Protein AF-A0A3D5DWC6-F1 (afdb_monomer_lite)

Foldseek 3Di:
DDFPVLVVVLVVCCVVVVPNDPPDPCSVVVVVVVVVCVLLVLLVVLLVVWFDPPDDWDCDDDPVRGDDSSCLRSVLLVVLLVLLVVLLVCLVVVQVCQQCVLVVVVVVVVVVVHPCVPPVSNVDRSDDLVVSLVVSLVSLVVSLVSSLVSSLVSCQPRVCVRTPDSVSSNCSSNVVSVVSSVVSNVVSVSVSVRD

Radius of gyration: 22.36 Å; chains: 1; bounding box: 52×40×68 Å

Secondary structure (DSSP, 8-state):
---HHHHHHHHHHHHHH---SSSPHHHHHHHHHHHHHHHHHHHHHHHHHHB-TT------SSTTT---HHHHHHHHHHHHHHHHHHHHHHHHHHHHHHHHGGGHHHHHHHHTT--GGG-HHHH--SS-HHHHHHHHHHHHHHHHHHHHHHHHHHIIIIIHHHBS-HHHHHHHHHHHHHHHHHHHHHHHHHHHHT-

Structure (mmCIF, N/CA/C/O backbone):
data_AF-A0A3D5DWC6-F1
#
_entry.id   AF-A0A3D5DWC6-F1
#
loop_
_atom_site.group_PDB
_atom_site.id
_atom_site.type_symbol
_atom_site.label_atom_id
_atom_site.label_alt_id
_atom_site.label_comp_id
_atom_site.label_asym_id
_atom_site.label_entity_id
_atom_site.label_seq_id
_atom_site.pdbx_PDB_ins_code
_atom_site.Cartn_x
_atom_site.Cartn_y
_atom_site.Cartn_z
_atom_site.occupancy
_atom_site.B_iso_or_equiv
_atom_site.auth_seq_id
_atom_site.auth_comp_id
_atom_site.auth_asym_id
_atom_site.auth_atom_id
_atom_site.pdbx_PDB_model_num
ATOM 1 N N . ASN A 1 1 ? 9.296 -9.550 -16.877 1.00 46.69 1 ASN A N 1
ATOM 2 C CA . ASN A 1 1 ? 10.343 -9.979 -15.931 1.00 46.69 1 ASN A CA 1
ATOM 3 C C . ASN A 1 1 ? 9.630 -10.451 -14.685 1.00 46.69 1 ASN A C 1
ATOM 5 O O . ASN A 1 1 ? 8.963 -9.662 -14.023 1.00 46.69 1 ASN A O 1
ATOM 9 N N . ALA A 1 2 ? 9.594 -11.767 -14.511 1.00 52.25 2 ALA A N 1
ATOM 10 C CA . ALA A 1 2 ? 8.879 -12.452 -13.448 1.00 52.25 2 ALA A CA 1
ATOM 11 C C . ALA A 1 2 ? 9.922 -12.989 -12.470 1.00 52.25 2 ALA A C 1
ATOM 13 O O . ALA A 1 2 ? 10.942 -13.518 -12.899 1.00 52.25 2 ALA A O 1
ATOM 14 N N . THR A 1 3 ? 9.686 -12.850 -11.168 1.00 59.75 3 THR A N 1
ATOM 15 C CA . THR A 1 3 ? 10.560 -13.470 -10.167 1.00 59.75 3 THR A CA 1
ATOM 16 C C . THR A 1 3 ? 10.572 -14.992 -10.358 1.00 59.75 3 THR A C 1
ATOM 18 O O . THR A 1 3 ? 9.583 -15.565 -10.817 1.00 59.75 3 THR A O 1
ATOM 21 N N . ASN A 1 4 ? 11.655 -15.671 -9.966 1.00 60.69 4 ASN A N 1
ATOM 22 C CA . ASN A 1 4 ? 11.766 -17.138 -10.070 1.00 60.69 4 ASN A CA 1
ATOM 23 C C . ASN A 1 4 ? 10.578 -17.880 -9.422 1.00 60.69 4 ASN A C 1
ATOM 25 O O . ASN A 1 4 ? 10.153 -18.928 -9.902 1.00 60.69 4 ASN A O 1
ATOM 29 N N . LEU A 1 5 ? 9.995 -17.296 -8.368 1.00 62.81 5 LEU A N 1
ATOM 30 C CA . LEU A 1 5 ? 8.761 -17.777 -7.743 1.00 62.81 5 LEU A CA 1
ATOM 31 C C . LEU A 1 5 ? 7.549 -17.696 -8.677 1.00 62.81 5 LEU A C 1
ATOM 33 O O . LEU A 1 5 ? 6.786 -18.652 -8.760 1.00 62.81 5 LEU A O 1
ATOM 37 N N . TYR A 1 6 ? 7.373 -16.581 -9.390 1.00 64.62 6 TYR A N 1
ATOM 38 C CA . TYR A 1 6 ? 6.284 -16.426 -10.352 1.00 64.62 6 TYR A CA 1
ATOM 39 C C . TYR A 1 6 ? 6.458 -17.378 -11.540 1.00 64.62 6 TYR A C 1
ATOM 41 O O . TYR A 1 6 ? 5.489 -18.001 -11.951 1.00 64.62 6 TYR A O 1
ATOM 49 N N . ALA A 1 7 ? 7.683 -17.557 -12.044 1.00 66.75 7 ALA A N 1
ATOM 50 C CA . ALA A 1 7 ? 7.959 -18.487 -13.142 1.00 66.75 7 ALA A CA 1
ATOM 51 C C . ALA A 1 7 ? 7.633 -19.950 -12.777 1.00 66.75 7 ALA A C 1
ATOM 53 O O . ALA A 1 7 ? 7.063 -20.680 -13.584 1.00 66.75 7 ALA A O 1
ATOM 54 N N . GLY A 1 8 ? 7.946 -20.380 -11.548 1.00 67.81 8 GLY A N 1
ATOM 55 C CA . GLY A 1 8 ? 7.586 -21.719 -11.068 1.00 67.81 8 GLY A CA 1
ATOM 56 C C . GLY A 1 8 ? 6.074 -21.923 -10.922 1.00 67.81 8 GLY A C 1
ATOM 57 O O . GLY A 1 8 ? 5.554 -22.978 -11.284 1.00 67.81 8 GLY A O 1
ATOM 58 N N . LEU A 1 9 ? 5.367 -20.903 -10.429 1.00 69.38 9 LEU A N 1
ATOM 59 C CA . LEU A 1 9 ? 3.914 -20.934 -10.235 1.00 69.38 9 LEU A CA 1
ATOM 60 C C . LEU A 1 9 ? 3.165 -20.923 -11.578 1.00 69.38 9 LEU A C 1
ATOM 62 O O . LEU A 1 9 ? 2.231 -21.700 -11.754 1.00 69.38 9 LEU A O 1
ATOM 66 N N . ASP A 1 10 ? 3.630 -20.112 -12.532 1.00 67.81 10 ASP A N 1
ATOM 67 C CA . ASP A 1 10 ? 3.121 -20.036 -13.908 1.00 67.81 10 ASP A CA 1
ATOM 68 C C . ASP A 1 10 ? 3.317 -21.371 -14.643 1.00 67.81 10 ASP A C 1
ATOM 70 O O . ASP A 1 10 ? 2.372 -21.916 -15.199 1.00 67.81 10 ASP A O 1
ATOM 74 N N . ASN A 1 11 ? 4.501 -21.987 -14.553 1.00 71.50 11 ASN A N 1
ATOM 75 C CA . ASN A 1 11 ? 4.753 -23.295 -15.169 1.00 71.50 11 ASN A CA 1
ATOM 76 C C . ASN A 1 11 ? 3.862 -24.406 -14.594 1.00 71.50 11 ASN A C 1
ATOM 78 O O . ASN A 1 11 ? 3.354 -25.241 -15.346 1.00 71.50 11 ASN A O 1
ATOM 82 N N . TRP A 1 12 ? 3.646 -24.418 -13.275 1.00 73.69 12 TRP A N 1
ATOM 83 C CA . TRP A 1 12 ? 2.749 -25.387 -12.646 1.00 73.69 12 TRP A CA 1
ATOM 84 C C . TRP A 1 12 ? 1.291 -25.160 -13.069 1.00 73.69 12 TRP A C 1
ATOM 86 O O . TRP A 1 12 ? 0.641 -26.108 -13.510 1.00 73.69 12 TRP A O 1
ATOM 96 N N . LEU A 1 13 ? 0.797 -23.918 -13.019 1.00 67.69 13 LEU A N 1
ATOM 97 C CA . LEU A 1 13 ? -0.569 -23.574 -13.433 1.00 67.69 13 LEU A CA 1
ATOM 98 C C . LEU A 1 13 ? -0.812 -23.871 -14.912 1.00 67.69 13 LEU A C 1
ATOM 100 O O . LEU A 1 13 ? -1.811 -24.505 -15.242 1.00 67.69 13 LEU A O 1
ATOM 104 N N . ASN A 1 14 ? 0.130 -23.522 -15.786 1.00 69.88 14 ASN A N 1
ATOM 105 C CA . ASN A 1 14 ? 0.043 -23.801 -17.216 1.00 69.88 14 ASN A CA 1
ATOM 106 C C . ASN A 1 14 ? 0.031 -25.313 -17.494 1.00 69.88 14 ASN A C 1
ATOM 108 O O . ASN A 1 14 ? -0.716 -25.765 -18.362 1.00 69.88 14 ASN A O 1
ATOM 112 N N . SER A 1 15 ? 0.789 -26.106 -16.722 1.00 70.75 15 SER A N 1
ATOM 113 C CA . SER A 1 15 ? 0.761 -27.574 -16.815 1.00 70.75 15 SER A CA 1
ATOM 114 C C . SER A 1 15 ? -0.534 -28.198 -16.274 1.00 70.75 15 SER A C 1
ATOM 116 O O . SER A 1 15 ? -0.989 -29.21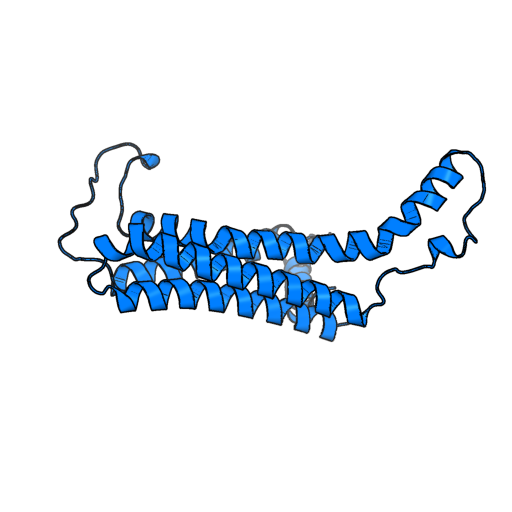0 -16.799 1.00 70.75 15 SER A O 1
ATOM 118 N N . ALA A 1 16 ? -1.162 -27.586 -15.266 1.00 76.25 16 ALA A N 1
ATOM 119 C CA . ALA A 1 16 ? -2.396 -28.082 -14.658 1.00 76.25 16 ALA A CA 1
ATOM 120 C C . ALA A 1 16 ? -3.653 -27.678 -15.452 1.00 76.25 16 ALA A C 1
ATOM 122 O O . ALA A 1 16 ? -4.580 -28.474 -15.605 1.00 76.25 16 ALA A O 1
ATOM 123 N N . LEU A 1 17 ? -3.689 -26.450 -15.974 1.00 70.44 17 LEU A N 1
ATOM 124 C CA . LEU A 1 17 ? -4.850 -25.846 -16.638 1.00 70.44 17 LEU A CA 1
ATOM 125 C C . LEU A 1 17 ? -4.788 -25.922 -18.170 1.00 70.44 17 LEU A C 1
ATOM 127 O O . LEU A 1 17 ? -5.749 -25.531 -18.829 1.00 70.44 17 LEU A O 1
ATOM 131 N N . HIS A 1 18 ? -3.688 -26.438 -18.736 1.00 69.56 18 HIS A N 1
ATOM 132 C CA . HIS A 1 18 ? -3.458 -26.551 -20.184 1.00 69.56 18 HIS A CA 1
ATOM 133 C C . HIS A 1 18 ? -3.636 -25.216 -20.934 1.00 69.56 18 HIS A C 1
ATOM 135 O O . HIS A 1 18 ? -4.064 -25.189 -22.088 1.00 69.56 18 HIS A O 1
ATOM 141 N N . PHE A 1 19 ? -3.305 -24.099 -20.280 1.00 65.31 19 PHE A N 1
ATOM 142 C CA . PHE A 1 19 ? -3.466 -22.745 -20.811 1.00 65.31 19 PHE A CA 1
ATOM 143 C C . PHE A 1 19 ? -2.089 -22.076 -20.975 1.00 65.31 19 PHE A C 1
ATOM 145 O O . PHE A 1 19 ? -1.638 -21.377 -20.083 1.00 65.31 19 PHE A O 1
ATOM 152 N N . PRO A 1 20 ? -1.372 -22.272 -22.098 1.00 63.19 20 PRO A N 1
ATOM 153 C CA . PRO A 1 20 ? 0.024 -21.835 -22.245 1.00 63.19 20 PRO A CA 1
ATOM 154 C C . PRO A 1 20 ? 0.196 -20.336 -22.568 1.00 63.19 20 PRO A C 1
ATOM 156 O O . PRO A 1 20 ? 1.267 -19.919 -23.010 1.00 63.19 20 PRO A O 1
ATOM 159 N N . HIS A 1 21 ? -0.847 -19.514 -22.414 1.00 61.53 21 HIS A N 1
ATOM 160 C CA . HIS A 1 21 ? -0.823 -18.107 -22.815 1.00 61.53 21 HIS A CA 1
ATOM 161 C C . HIS A 1 21 ? -0.643 -17.170 -21.622 1.00 61.53 21 HIS A C 1
ATOM 163 O O . HIS A 1 21 ? -1.444 -17.156 -20.694 1.00 61.53 21 HIS A O 1
ATOM 169 N N . TYR A 1 22 ? 0.380 -16.319 -21.705 1.00 55.47 22 TYR A N 1
ATOM 170 C CA . TYR A 1 22 ? 0.600 -15.230 -20.762 1.00 55.47 22 TYR A CA 1
ATOM 171 C C . TYR A 1 22 ? -0.318 -14.027 -21.063 1.00 55.47 22 TYR A C 1
ATOM 173 O O . TYR A 1 22 ? -0.416 -13.627 -22.229 1.00 55.47 22 TYR A O 1
ATOM 181 N N . PRO A 1 23 ? -0.888 -13.355 -20.043 1.00 60.81 23 PRO A N 1
ATOM 182 C CA . PRO A 1 23 ? -0.897 -13.745 -18.630 1.00 60.81 23 PRO A CA 1
ATOM 183 C C . PRO A 1 23 ? -1.942 -14.836 -18.340 1.00 60.81 23 PRO A C 1
ATOM 185 O O . PRO A 1 23 ? -3.079 -14.719 -18.796 1.00 60.81 23 PRO A O 1
ATOM 188 N N . ASP A 1 24 ? -1.580 -15.838 -17.526 1.00 69.62 24 ASP A N 1
ATOM 189 C CA . ASP A 1 24 ? -2.534 -16.837 -17.028 1.00 69.62 24 ASP A CA 1
ATOM 190 C C . ASP A 1 24 ? -3.606 -16.143 -16.157 1.00 69.62 24 ASP A C 1
ATOM 192 O O . ASP A 1 24 ? -3.278 -15.551 -15.116 1.00 69.62 24 ASP A O 1
ATOM 196 N N . PRO A 1 25 ? -4.893 -16.179 -16.553 1.00 69.25 25 PRO A N 1
ATOM 197 C CA . PRO A 1 25 ? -5.966 -15.548 -15.796 1.00 69.25 25 PRO A CA 1
ATOM 198 C C . PRO A 1 25 ? -6.123 -16.142 -14.392 1.00 69.25 25 PRO A C 1
ATOM 200 O O . PRO A 1 25 ? -6.510 -15.410 -13.478 1.00 69.25 25 PRO A O 1
ATOM 203 N N . ALA A 1 26 ? -5.806 -17.425 -14.187 1.00 74.06 26 ALA A N 1
ATOM 204 C CA . ALA A 1 26 ? -5.901 -18.064 -12.879 1.00 74.06 26 ALA A CA 1
ATOM 205 C C . ALA A 1 26 ? -4.807 -17.558 -11.930 1.00 74.06 26 ALA A C 1
ATOM 207 O O . ALA A 1 26 ? -5.125 -17.136 -10.815 1.00 74.06 26 ALA A O 1
ATOM 208 N N . ALA A 1 27 ? -3.549 -17.504 -12.379 1.00 70.44 27 ALA A N 1
ATOM 209 C CA . ALA A 1 27 ? -2.465 -16.868 -11.631 1.00 70.44 27 ALA A CA 1
ATOM 210 C C . ALA A 1 27 ? -2.787 -15.401 -11.306 1.00 70.44 27 ALA A C 1
ATOM 212 O O . ALA A 1 27 ? -2.645 -14.958 -10.164 1.00 70.44 27 ALA A O 1
ATOM 213 N N . TYR A 1 28 ? -3.267 -14.645 -12.296 1.00 72.38 28 TYR A N 1
ATOM 214 C CA . TYR A 1 28 ? -3.542 -13.220 -12.144 1.00 72.38 28 TYR A CA 1
ATOM 215 C C . TYR A 1 28 ? -4.668 -12.947 -11.137 1.00 72.38 28 TYR A C 1
ATOM 217 O O . TYR A 1 28 ? -4.483 -12.189 -10.180 1.00 72.38 28 TYR A O 1
ATOM 225 N N . LEU A 1 29 ? -5.824 -13.600 -11.301 1.00 80.12 29 LEU A N 1
ATOM 226 C CA . LEU A 1 29 ? -6.952 -13.4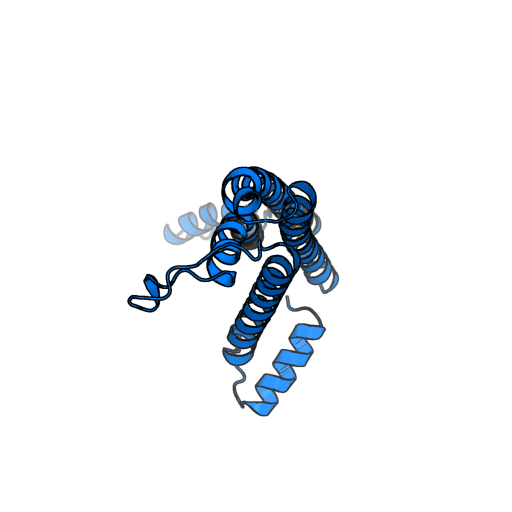71 -10.374 1.00 80.12 29 LEU A CA 1
ATOM 227 C C . LEU A 1 29 ? -6.627 -14.056 -8.998 1.00 80.12 29 LEU A C 1
ATOM 229 O O . LEU A 1 29 ? -7.034 -13.488 -7.986 1.00 80.12 29 LEU A O 1
ATOM 233 N N . GLY A 1 30 ? -5.865 -15.149 -8.949 1.00 82.12 30 GLY A N 1
ATOM 234 C CA . GLY A 1 30 ? -5.423 -15.784 -7.712 1.00 82.12 30 GLY A CA 1
ATOM 235 C C . GLY A 1 30 ? -4.552 -14.859 -6.866 1.00 82.12 30 GLY A C 1
ATOM 236 O O . GLY A 1 30 ? -4.811 -14.698 -5.674 1.00 82.12 30 GLY A O 1
ATOM 237 N N . VAL A 1 31 ? -3.576 -14.179 -7.476 1.00 79.44 31 VAL A N 1
ATOM 238 C CA . VAL A 1 31 ? -2.724 -13.205 -6.776 1.00 79.44 31 VAL A CA 1
ATOM 239 C C . VAL A 1 31 ? -3.541 -12.010 -6.279 1.00 79.44 31 VAL A C 1
ATOM 241 O O . VAL A 1 31 ? -3.365 -11.589 -5.135 1.00 79.44 31 VAL A O 1
ATOM 244 N N . ILE A 1 32 ? -4.471 -11.487 -7.086 1.00 81.81 32 ILE A N 1
ATOM 245 C CA . ILE A 1 32 ? -5.362 -10.394 -6.661 1.00 81.81 32 ILE A CA 1
ATOM 246 C C . ILE A 1 32 ? -6.234 -10.835 -5.483 1.00 81.81 32 ILE A C 1
ATOM 248 O O . ILE A 1 32 ? -6.331 -10.118 -4.486 1.00 81.81 32 ILE A O 1
ATOM 252 N N . GLY A 1 33 ? -6.838 -12.021 -5.574 1.00 85.38 33 GLY A N 1
ATOM 253 C CA . GLY A 1 33 ? -7.661 -12.596 -4.515 1.00 85.38 33 GLY A CA 1
ATOM 254 C C . GLY A 1 33 ? -6.871 -12.800 -3.225 1.00 85.38 33 GLY A C 1
ATOM 255 O O . GLY A 1 33 ? -7.337 -12.418 -2.153 1.00 85.38 33 GLY A O 1
ATOM 256 N N . LEU A 1 34 ? -5.647 -13.322 -3.320 1.00 87.00 34 LEU A N 1
ATOM 257 C CA . LEU A 1 34 ? -4.763 -13.519 -2.174 1.00 87.00 34 LEU A CA 1
ATOM 258 C C . LEU A 1 34 ? -4.402 -12.190 -1.502 1.00 87.00 34 LEU A C 1
ATOM 260 O O . LEU A 1 34 ? -4.522 -12.069 -0.284 1.00 87.00 34 LEU A O 1
ATOM 264 N N . LEU A 1 35 ? -4.008 -11.177 -2.278 1.00 85.88 35 LEU A N 1
ATOM 265 C CA . LEU A 1 35 ? -3.705 -9.848 -1.745 1.00 85.88 35 LEU A CA 1
ATOM 266 C C . LEU A 1 35 ? -4.933 -9.225 -1.075 1.00 85.88 35 LEU A C 1
ATOM 268 O O . LEU A 1 35 ? -4.829 -8.716 0.040 1.00 85.88 35 LEU A O 1
ATOM 272 N N . ALA A 1 36 ? -6.106 -9.336 -1.703 1.00 87.12 36 ALA A N 1
ATOM 273 C CA . ALA A 1 36 ? -7.359 -8.861 -1.130 1.00 87.12 36 ALA A CA 1
ATOM 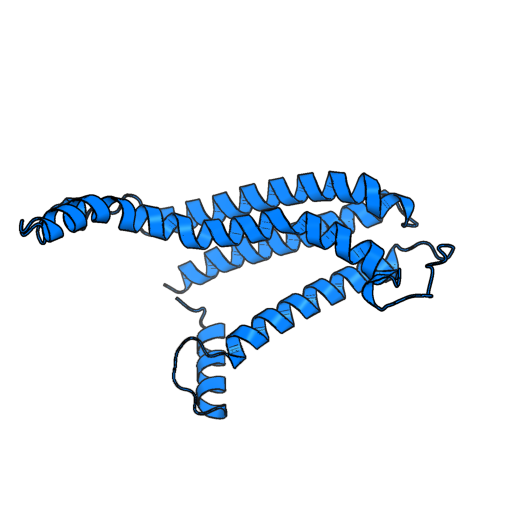274 C C . ALA A 1 36 ? -7.687 -9.566 0.196 1.00 87.12 36 ALA A C 1
ATOM 276 O O . ALA A 1 36 ? -8.074 -8.901 1.158 1.00 87.12 36 ALA A O 1
ATOM 277 N N . LEU A 1 37 ? -7.486 -10.886 0.281 1.00 90.62 37 LEU A N 1
ATOM 278 C CA . LEU A 1 37 ? -7.682 -11.663 1.507 1.00 90.62 37 LEU A CA 1
ATOM 279 C C . LEU A 1 37 ? -6.697 -11.267 2.607 1.00 90.62 37 LEU A C 1
ATOM 281 O O . LEU A 1 37 ? -7.110 -11.114 3.755 1.00 90.62 37 LEU A O 1
ATOM 285 N N . ILE A 1 38 ? -5.422 -11.049 2.276 1.00 90.12 38 ILE A N 1
ATOM 286 C CA . ILE A 1 38 ? -4.406 -10.598 3.237 1.00 90.12 38 ILE A CA 1
ATOM 287 C C . ILE A 1 38 ? -4.781 -9.219 3.789 1.00 90.12 38 ILE A C 1
ATOM 289 O O . ILE A 1 38 ? -4.799 -9.026 5.007 1.00 90.12 38 ILE A O 1
ATOM 293 N N . THR A 1 39 ? -5.134 -8.265 2.923 1.00 87.88 39 THR A N 1
ATOM 294 C CA . THR A 1 39 ? -5.533 -6.920 3.357 1.00 87.88 39 THR A CA 1
ATOM 295 C C . THR A 1 39 ? -6.821 -6.958 4.178 1.00 87.88 39 THR A C 1
ATOM 297 O O . THR A 1 39 ? -6.886 -6.348 5.247 1.00 87.88 39 THR A O 1
ATOM 300 N N . ALA A 1 40 ? -7.836 -7.707 3.736 1.00 89.19 40 ALA A N 1
ATOM 301 C CA . ALA A 1 40 ? -9.080 -7.875 4.481 1.00 89.19 40 ALA A CA 1
ATOM 302 C C . ALA A 1 40 ? -8.840 -8.548 5.842 1.00 89.19 40 ALA A C 1
ATOM 304 O O . ALA A 1 40 ? -9.380 -8.096 6.850 1.00 89.19 40 ALA A O 1
ATOM 305 N N . GLY A 1 41 ? -7.988 -9.571 5.901 1.00 90.62 41 GLY A N 1
ATOM 306 C CA . GLY A 1 41 ? -7.598 -10.247 7.137 1.00 90.62 41 GLY A CA 1
ATOM 307 C C . GLY A 1 41 ? -6.880 -9.315 8.114 1.00 90.62 41 GLY A C 1
ATOM 308 O O . GLY A 1 41 ? -7.229 -9.277 9.295 1.00 90.62 41 GLY A O 1
ATOM 309 N N . ALA A 1 42 ? -5.945 -8.496 7.625 1.00 91.25 42 ALA A N 1
ATOM 310 C CA . ALA A 1 42 ? -5.250 -7.499 8.437 1.00 91.25 42 ALA A CA 1
ATOM 311 C C . ALA A 1 42 ? -6.223 -6.454 9.006 1.00 91.25 42 ALA A C 1
ATOM 313 O O . ALA A 1 42 ? -6.224 -6.187 10.208 1.00 91.25 42 ALA A O 1
ATOM 314 N N . VAL A 1 43 ? -7.113 -5.911 8.170 1.00 90.75 43 VAL A N 1
ATOM 315 C CA . VAL A 1 43 ? -8.162 -4.976 8.606 1.00 90.75 43 VAL A CA 1
ATOM 316 C C . VAL A 1 43 ? -9.086 -5.623 9.635 1.00 90.75 43 VAL A C 1
ATOM 318 O O . VAL A 1 43 ? -9.417 -5.004 10.648 1.00 90.75 43 VAL A O 1
ATOM 321 N N . TRP A 1 44 ? -9.501 -6.869 9.402 1.00 91.31 44 TRP A N 1
ATOM 322 C CA . TRP A 1 44 ? -10.339 -7.613 10.334 1.00 91.31 44 TRP A CA 1
AT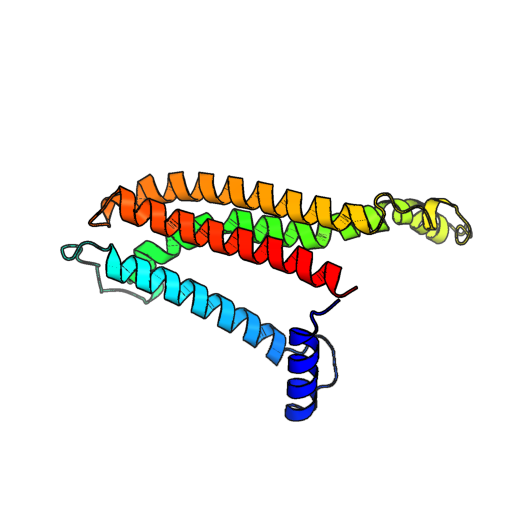OM 323 C C . TRP A 1 44 ? -9.648 -7.767 11.691 1.00 91.31 44 TRP A C 1
ATOM 325 O O . TRP A 1 44 ? -10.264 -7.462 12.714 1.00 91.31 44 TRP A O 1
ATOM 335 N N . MET A 1 45 ? -8.363 -8.126 11.707 1.00 91.12 45 MET A N 1
ATOM 336 C CA . MET A 1 45 ? -7.564 -8.235 12.927 1.00 91.12 45 MET A CA 1
ATOM 337 C C . MET A 1 45 ? -7.464 -6.891 13.664 1.00 91.12 45 MET A C 1
ATOM 339 O O . MET A 1 45 ? -7.754 -6.831 14.859 1.00 91.12 45 MET A O 1
ATOM 343 N N . ILE A 1 46 ? -7.162 -5.794 12.959 1.00 88.94 46 ILE A N 1
ATOM 344 C CA . ILE A 1 46 ? -7.132 -4.438 13.538 1.00 88.94 46 ILE A CA 1
ATOM 345 C C . ILE A 1 46 ? -8.495 -4.091 14.150 1.00 88.94 46 ILE A C 1
ATOM 347 O O . ILE A 1 46 ? -8.573 -3.639 15.294 1.00 88.94 46 ILE A O 1
ATOM 351 N N . SER A 1 47 ? -9.584 -4.362 13.427 1.00 87.38 47 SER A N 1
ATOM 352 C CA . SER A 1 47 ? -10.941 -4.113 13.918 1.00 87.38 47 SER A CA 1
ATOM 353 C C . SER A 1 47 ? -11.270 -4.963 15.151 1.00 87.38 47 SER A C 1
ATOM 355 O O . SER A 1 47 ? -11.935 -4.495 16.072 1.00 87.38 47 SER A O 1
ATOM 357 N N . ARG A 1 48 ? -10.781 -6.206 15.221 1.00 88.12 48 ARG A N 1
ATOM 358 C CA . ARG A 1 48 ? -11.029 -7.117 16.343 1.00 88.12 48 ARG A CA 1
ATOM 359 C C . ARG A 1 48 ? -10.290 -6.684 17.606 1.00 88.12 48 ARG A C 1
ATOM 361 O O . ARG A 1 48 ? -10.858 -6.826 18.690 1.00 88.12 48 ARG A O 1
ATOM 368 N N . LEU A 1 49 ? -9.067 -6.178 17.450 1.00 88.75 49 LEU A N 1
ATOM 369 C CA . LEU A 1 49 ? -8.189 -5.751 18.541 1.00 88.75 49 LEU A CA 1
ATOM 370 C C . LEU A 1 49 ? -8.572 -4.374 19.096 1.00 88.75 49 LEU A C 1
ATOM 372 O O . LEU A 1 49 ? -8.578 -4.185 20.311 1.00 88.75 49 LEU A O 1
ATOM 376 N N . PHE A 1 50 ? -8.919 -3.419 18.227 1.00 88.88 50 PHE A N 1
ATOM 377 C CA . PHE A 1 50 ? -9.075 -2.020 18.633 1.00 88.88 50 PHE A CA 1
ATOM 378 C C . PHE A 1 50 ? -10.520 -1.525 18.717 1.00 88.88 50 PHE A C 1
ATOM 380 O O . PHE A 1 50 ? -10.736 -0.488 19.344 1.00 88.88 50 PHE A O 1
ATOM 387 N N . ALA A 1 51 ? -11.518 -2.223 18.165 1.00 86.00 51 ALA A N 1
ATOM 388 C CA . ALA A 1 51 ? -12.896 -1.724 18.185 1.00 86.00 51 ALA A CA 1
ATOM 389 C C . ALA A 1 51 ? -13.499 -1.647 19.590 1.00 86.00 51 ALA A C 1
ATOM 391 O O . ALA A 1 51 ? -13.383 -2.566 20.412 1.00 86.00 51 ALA A O 1
ATOM 392 N N . ARG A 1 52 ? -14.228 -0.557 19.850 1.00 84.06 52 ARG A N 1
ATOM 393 C CA . ARG A 1 52 ? -15.022 -0.412 21.077 1.00 84.06 52 ARG A CA 1
ATOM 394 C C . ARG A 1 52 ? -16.114 -1.491 21.154 1.00 84.06 52 ARG A C 1
ATOM 396 O O . ARG A 1 52 ? -16.721 -1.818 20.129 1.00 84.06 52 ARG A O 1
ATOM 403 N N . PRO A 1 53 ? -16.353 -2.079 22.344 1.00 75.56 53 PRO A N 1
ATOM 404 C CA . PRO A 1 53 ? -17.411 -3.071 22.523 1.00 75.56 53 PRO A CA 1
ATOM 405 C C . PRO A 1 53 ? -18.800 -2.432 22.432 1.00 75.56 53 PRO A C 1
ATOM 407 O O . PRO A 1 53 ? -19.723 -3.075 21.949 1.00 75.56 53 PRO A O 1
ATOM 410 N N . ASP A 1 54 ? -18.907 -1.164 22.827 1.00 76.81 54 ASP A N 1
ATOM 411 C CA . ASP A 1 54 ? -20.175 -0.465 23.061 1.00 76.81 54 ASP A CA 1
ATOM 412 C C . ASP A 1 54 ? -20.806 0.100 21.780 1.00 76.81 54 ASP A C 1
ATOM 414 O O . ASP A 1 54 ? -21.913 0.637 21.799 1.00 76.81 54 ASP A O 1
ATOM 418 N N . LEU A 1 55 ? -20.113 -0.020 20.643 1.00 74.81 55 LEU A N 1
ATOM 419 C CA . LEU A 1 55 ? -20.619 0.436 19.353 1.00 74.81 55 LEU A CA 1
ATOM 420 C C . LEU A 1 55 ? -21.710 -0.505 18.851 1.00 74.81 55 LEU A C 1
ATOM 422 O O . LEU A 1 55 ? -21.444 -1.634 18.429 1.00 74.81 55 LEU A O 1
ATOM 426 N N . LYS A 1 56 ? -22.943 0.000 18.846 1.00 73.44 56 LYS A N 1
ATOM 427 C CA . LYS A 1 56 ? -24.075 -0.636 18.179 1.00 73.44 56 LYS A CA 1
ATOM 428 C C . LYS A 1 56 ? -24.065 -0.229 16.710 1.00 73.44 56 LYS A C 1
ATOM 430 O O . LYS A 1 56 ? -24.260 0.935 16.380 1.00 73.44 56 LYS A O 1
ATOM 435 N N . PHE A 1 57 ? -23.828 -1.193 15.828 1.00 73.88 57 PHE A N 1
ATOM 436 C CA . PHE A 1 57 ? -23.951 -0.987 14.390 1.00 73.88 57 PHE A CA 1
ATOM 437 C C . PHE A 1 57 ? -25.384 -1.310 13.959 1.00 73.88 57 PHE A C 1
ATOM 439 O O . PHE A 1 57 ? -25.912 -2.364 14.315 1.00 73.88 57 PHE A O 1
ATOM 446 N N . ALA A 1 58 ? -26.022 -0.407 13.213 1.00 67.56 58 ALA A N 1
ATOM 447 C CA . ALA A 1 58 ? -27.366 -0.632 12.693 1.00 67.56 58 ALA A CA 1
ATOM 448 C C . ALA A 1 58 ? -27.352 -1.798 11.685 1.00 67.56 58 ALA A C 1
ATOM 450 O O . ALA A 1 58 ? -26.685 -1.739 10.652 1.00 67.56 58 ALA A O 1
ATOM 451 N N . GLY A 1 59 ? -28.063 -2.881 12.014 1.00 60.47 59 GLY A N 1
ATOM 452 C CA . GLY A 1 59 ? -28.072 -4.125 11.233 1.00 60.47 59 GLY A CA 1
ATOM 453 C C . GLY A 1 59 ? -29.149 -4.218 10.143 1.00 60.47 59 GLY A C 1
ATOM 454 O O . GLY A 1 59 ? -29.154 -5.200 9.396 1.00 60.47 59 GLY A O 1
ATOM 455 N N . GLY A 1 60 ? -30.058 -3.241 10.053 1.00 59.31 60 GLY A N 1
ATOM 456 C CA . GLY A 1 60 ? -31.220 -3.269 9.155 1.00 59.31 60 GLY A CA 1
ATOM 457 C C . GLY A 1 60 ? -30.994 -2.511 7.842 1.00 59.31 60 GLY A C 1
ATOM 458 O O . GLY A 1 60 ? -30.537 -1.375 7.873 1.00 59.31 60 GLY A O 1
ATOM 459 N N . GLY A 1 61 ? -31.324 -3.138 6.705 1.00 66.38 61 GLY A N 1
ATOM 460 C CA . GLY A 1 61 ? -31.225 -2.553 5.358 1.00 66.38 61 GLY A CA 1
ATOM 461 C C . GLY A 1 61 ? -30.686 -3.525 4.298 1.00 66.38 61 GLY A C 1
ATOM 462 O O . GLY A 1 61 ? -30.440 -4.701 4.587 1.00 66.38 61 GLY A O 1
ATOM 463 N N . ARG A 1 62 ? -30.486 -3.038 3.060 1.00 63.69 62 ARG A N 1
ATOM 464 C CA . ARG A 1 62 ? -29.766 -3.779 2.002 1.00 63.69 62 ARG A CA 1
ATOM 465 C C . ARG A 1 62 ? -28.314 -4.018 2.446 1.00 63.69 62 ARG A C 1
ATOM 467 O O . ARG A 1 62 ? -27.800 -3.314 3.311 1.00 63.69 62 ARG A O 1
ATOM 474 N N . PHE A 1 63 ? -27.610 -4.987 1.849 1.00 61.34 63 PHE A N 1
ATOM 475 C CA . PHE A 1 63 ? -26.204 -5.287 2.197 1.00 61.34 63 PHE A CA 1
ATOM 476 C C . PHE A 1 63 ? -25.294 -4.040 2.152 1.00 61.34 63 PHE A C 1
ATOM 478 O O . PHE A 1 63 ? -24.394 -3.895 2.976 1.00 61.34 63 PHE A O 1
ATOM 485 N N . LEU A 1 64 ? -25.592 -3.104 1.243 1.00 60.47 64 LEU A N 1
ATOM 486 C CA . LEU A 1 64 ? -24.921 -1.808 1.093 1.00 60.47 64 LEU A CA 1
ATOM 487 C C . LEU A 1 64 ? -25.178 -0.813 2.235 1.00 60.47 64 LEU A C 1
ATOM 489 O O . LEU A 1 64 ? -24.351 0.073 2.433 1.00 60.47 64 LEU A O 1
ATOM 493 N N . ASP A 1 65 ? -26.244 -0.973 3.015 1.00 59.91 65 ASP A N 1
ATOM 494 C CA . ASP A 1 65 ? -26.598 -0.083 4.134 1.00 59.91 65 ASP A CA 1
ATOM 495 C C . ASP A 1 65 ? -26.191 -0.673 5.485 1.00 59.91 65 ASP A C 1
ATOM 497 O O . ASP A 1 65 ? -26.137 0.023 6.498 1.00 59.91 65 ASP A O 1
ATOM 501 N N . ARG A 1 66 ? -25.850 -1.968 5.506 1.00 66.56 66 ARG A N 1
ATOM 502 C CA . ARG A 1 66 ? -25.440 -2.658 6.724 1.00 66.56 66 ARG A CA 1
ATOM 503 C C . ARG A 1 66 ? -24.115 -2.072 7.219 1.00 66.56 66 ARG A C 1
ATOM 505 O O . ARG A 1 66 ? -23.045 -2.285 6.632 1.00 66.56 66 ARG A O 1
ATOM 512 N N . ALA A 1 67 ? -24.193 -1.327 8.316 1.00 71.69 67 ALA A N 1
ATOM 513 C CA . ALA A 1 67 ? -23.028 -0.884 9.057 1.00 71.69 67 ALA A CA 1
ATOM 514 C C . ALA A 1 67 ? -22.446 -2.103 9.784 1.00 71.69 67 ALA A C 1
ATOM 516 O O . ALA A 1 67 ? -23.158 -2.849 10.454 1.00 71.69 67 ALA A O 1
ATOM 517 N N . SER A 1 68 ? -21.148 -2.345 9.632 1.00 80.62 68 SER A N 1
ATOM 518 C CA . SER A 1 68 ? -20.461 -3.431 10.327 1.00 80.62 68 SER A CA 1
ATOM 519 C C . SER A 1 68 ? -19.144 -2.933 10.892 1.00 80.62 68 SER A C 1
ATOM 521 O O . SER A 1 68 ? -18.524 -2.016 10.348 1.00 80.62 68 SER A O 1
ATOM 523 N N . ARG A 1 69 ? -18.692 -3.576 11.973 1.00 82.56 69 ARG A N 1
ATOM 524 C CA . ARG A 1 69 ? -17.390 -3.287 12.583 1.00 82.56 69 ARG A CA 1
ATOM 525 C C . ARG A 1 69 ? -16.264 -3.389 11.560 1.00 82.56 69 ARG A C 1
ATOM 527 O O . ARG A 1 69 ? -15.412 -2.517 11.512 1.00 82.56 69 ARG A O 1
ATOM 534 N N . PHE A 1 70 ? -16.290 -4.417 10.715 1.00 85.88 70 PHE A N 1
ATOM 535 C CA . PHE A 1 70 ? -15.303 -4.578 9.654 1.00 85.88 70 PHE A CA 1
ATOM 536 C C . PHE A 1 70 ? -15.331 -3.398 8.677 1.00 85.88 70 PHE A C 1
ATOM 538 O O . PHE A 1 70 ? -14.298 -2.789 8.428 1.00 85.88 70 PHE A O 1
ATOM 545 N N . ARG A 1 71 ? -16.514 -3.019 8.181 1.00 85.81 71 ARG A N 1
ATOM 546 C CA . ARG A 1 71 ? -16.666 -1.940 7.196 1.00 85.81 71 ARG A CA 1
ATOM 547 C C . ARG A 1 71 ? -16.215 -0.580 7.731 1.00 85.81 71 ARG A C 1
ATOM 549 O O . ARG A 1 71 ? -15.589 0.173 6.991 1.00 85.81 71 ARG A O 1
ATOM 556 N N . ALA A 1 72 ? -16.479 -0.303 9.008 1.00 87.12 72 ALA A N 1
ATOM 557 C CA . ALA A 1 72 ? -16.045 0.924 9.677 1.00 87.12 72 ALA A CA 1
ATOM 558 C C . ALA A 1 72 ? -14.514 1.073 9.724 1.00 87.12 72 ALA A C 1
ATOM 560 O O . ALA A 1 72 ? -14.015 2.191 9.722 1.00 87.12 72 ALA A O 1
ATOM 561 N N . TYR A 1 73 ? -13.768 -0.037 9.730 1.00 88.31 73 TYR A N 1
ATOM 562 C CA . TYR A 1 73 ? -12.302 -0.027 9.668 1.00 88.31 73 TYR A CA 1
ATOM 563 C C . TYR A 1 73 ? -11.776 -0.165 8.237 1.00 88.31 73 TYR A C 1
ATOM 565 O O . TYR A 1 73 ? -10.790 0.472 7.876 1.00 88.31 73 TYR A O 1
ATOM 573 N N . PHE A 1 74 ? -12.445 -0.968 7.411 1.00 89.00 74 PHE A N 1
ATOM 574 C CA . PHE A 1 74 ? -12.043 -1.252 6.039 1.00 89.00 74 PHE A CA 1
ATOM 575 C C . PHE A 1 74 ? -12.068 -0.012 5.159 1.00 89.00 74 PHE A C 1
ATOM 577 O O . PHE A 1 74 ? -11.085 0.255 4.479 1.00 89.00 74 PHE A O 1
ATOM 584 N N . ILE A 1 75 ? -13.158 0.761 5.193 1.00 89.38 75 ILE A N 1
ATOM 585 C CA . ILE A 1 75 ? -13.308 1.930 4.322 1.00 89.38 75 ILE A CA 1
ATOM 586 C C . ILE A 1 75 ? -12.186 2.956 4.577 1.00 89.38 75 ILE A C 1
ATOM 588 O O . ILE A 1 75 ? -11.470 3.281 3.628 1.00 89.38 75 ILE A O 1
ATOM 592 N N . PRO A 1 76 ? -11.945 3.421 5.821 1.00 89.38 76 PRO A N 1
ATOM 593 C CA . PRO A 1 76 ? -10.873 4.378 6.091 1.00 89.38 76 PRO A CA 1
ATOM 594 C C . PRO A 1 76 ? -9.477 3.857 5.720 1.00 89.38 76 PRO A C 1
ATOM 596 O O . PRO A 1 76 ? -8.676 4.600 5.153 1.00 89.38 76 PRO A O 1
ATOM 599 N N . ILE A 1 77 ? -9.181 2.582 6.004 1.00 89.62 77 ILE A N 1
ATOM 600 C CA . ILE A 1 77 ? -7.878 1.975 5.683 1.00 89.62 77 ILE A CA 1
ATOM 601 C C . ILE A 1 77 ? -7.692 1.847 4.165 1.00 89.62 77 ILE A C 1
ATOM 603 O O . ILE A 1 77 ? -6.621 2.166 3.654 1.00 89.62 77 ILE A O 1
ATOM 607 N N . ALA A 1 78 ? -8.732 1.444 3.432 1.00 89.75 78 ALA A N 1
ATOM 608 C CA . ALA A 1 78 ? -8.695 1.353 1.977 1.00 89.75 78 ALA A CA 1
ATOM 609 C C . ALA A 1 78 ? -8.427 2.722 1.334 1.00 89.75 78 ALA A C 1
ATOM 611 O O . ALA A 1 78 ? -7.560 2.825 0.469 1.00 89.75 78 ALA A O 1
ATOM 612 N N . TYR A 1 79 ? -9.092 3.786 1.805 1.00 89.06 79 TYR A N 1
ATOM 613 C CA . TYR A 1 79 ? -8.815 5.152 1.345 1.00 89.06 79 TYR A CA 1
ATOM 614 C C . TYR A 1 79 ? -7.378 5.595 1.647 1.00 89.06 79 TYR A C 1
ATOM 616 O O . TYR A 1 79 ? -6.753 6.246 0.812 1.00 89.06 79 TYR A O 1
ATOM 624 N N . GLY A 1 80 ? -6.834 5.208 2.803 1.00 88.12 80 GLY A N 1
ATOM 625 C CA . GLY A 1 80 ? -5.441 5.477 3.168 1.00 88.12 80 GLY A CA 1
ATOM 626 C C . GLY A 1 80 ? -4.407 4.786 2.268 1.00 88.12 80 GLY A C 1
ATOM 627 O O . GLY A 1 80 ? -3.310 5.309 2.085 1.00 88.12 80 GLY A O 1
ATOM 628 N N . LEU A 1 81 ? -4.757 3.647 1.661 1.00 88.75 81 LEU A N 1
ATOM 629 C CA . LEU A 1 81 ? -3.883 2.888 0.756 1.00 88.75 81 LEU A CA 1
ATOM 630 C C . LEU A 1 81 ? -3.884 3.403 -0.691 1.00 88.75 81 LEU A C 1
ATOM 632 O O . LEU A 1 81 ? -2.962 3.073 -1.440 1.00 88.75 81 LEU A O 1
ATOM 636 N N . ILE A 1 82 ? -4.864 4.223 -1.091 1.00 89.81 82 ILE A N 1
ATOM 637 C CA . ILE A 1 82 ? -4.992 4.728 -2.472 1.00 89.81 82 ILE A CA 1
ATOM 638 C C . ILE A 1 82 ? -3.688 5.347 -2.999 1.00 89.81 82 ILE A C 1
ATOM 640 O O . ILE A 1 82 ? -3.304 5.005 -4.119 1.00 89.81 82 ILE A O 1
ATOM 644 N N . PRO A 1 83 ? -2.957 6.197 -2.246 1.00 90.12 83 PRO A N 1
ATOM 645 C CA . PRO A 1 83 ? -1.722 6.779 -2.762 1.00 90.12 83 PRO A CA 1
ATOM 646 C C . PRO A 1 83 ? -0.618 5.744 -3.023 1.00 90.12 83 PRO A C 1
ATOM 648 O O . PRO A 1 83 ? 0.128 5.911 -3.985 1.00 90.12 83 PRO A O 1
ATOM 651 N N . VAL A 1 84 ? -0.535 4.656 -2.239 1.00 88.50 84 VAL A N 1
ATOM 652 C CA . VAL A 1 84 ? 0.426 3.561 -2.492 1.00 88.50 84 VAL A CA 1
ATOM 653 C C . VAL A 1 84 ? 0.072 2.837 -3.784 1.00 88.50 84 VAL A C 1
ATOM 655 O O . VAL A 1 84 ? 0.938 2.624 -4.624 1.00 88.50 84 VAL A O 1
ATOM 658 N N . VAL A 1 85 ? -1.207 2.497 -3.968 1.00 87.62 85 VAL A N 1
ATOM 659 C CA . VAL A 1 85 ? -1.682 1.796 -5.171 1.00 87.62 85 VAL A CA 1
ATOM 660 C C . VAL A 1 85 ? -1.501 2.665 -6.418 1.00 87.62 85 VAL A C 1
ATOM 662 O O . VAL A 1 85 ? -1.040 2.186 -7.452 1.00 87.62 85 VAL A O 1
ATOM 665 N N . GLY A 1 86 ? -1.806 3.961 -6.321 1.00 86.06 86 GLY A N 1
ATOM 666 C CA . GLY A 1 86 ? -1.566 4.915 -7.402 1.00 86.06 86 GLY A CA 1
ATOM 667 C C . GLY A 1 86 ? -0.080 5.040 -7.739 1.00 86.06 86 GLY A C 1
ATOM 668 O O . GLY A 1 86 ? 0.291 5.002 -8.911 1.00 86.06 86 GLY A O 1
ATOM 669 N N . ALA A 1 87 ? 0.785 5.130 -6.727 1.00 87.62 87 ALA A N 1
ATOM 670 C CA . ALA A 1 87 ? 2.228 5.162 -6.928 1.00 87.62 87 ALA A CA 1
ATOM 671 C C . ALA A 1 87 ? 2.769 3.862 -7.537 1.00 87.62 87 ALA A C 1
ATOM 673 O O . ALA A 1 87 ? 3.650 3.937 -8.386 1.00 87.62 87 ALA A O 1
ATOM 674 N N . ASP A 1 88 ? 2.218 2.697 -7.183 1.00 85.88 88 ASP A N 1
ATOM 675 C CA . ASP A 1 88 ? 2.552 1.424 -7.832 1.00 85.88 88 ASP A CA 1
ATOM 676 C C . ASP A 1 88 ? 2.223 1.450 -9.323 1.00 85.88 88 ASP A C 1
ATOM 678 O O . ASP A 1 88 ? 3.056 1.098 -10.157 1.00 85.88 88 ASP A O 1
ATOM 682 N N . TYR A 1 89 ? 1.048 1.966 -9.686 1.00 84.31 89 TYR A N 1
ATOM 683 C CA . TYR A 1 89 ? 0.697 2.147 -11.089 1.00 84.31 89 TYR A CA 1
ATOM 684 C C . TYR A 1 89 ? 1.681 3.082 -11.811 1.00 84.31 89 TYR A C 1
ATOM 686 O O . TYR A 1 89 ? 2.188 2.740 -12.884 1.00 84.31 89 TYR A O 1
ATOM 694 N N . PHE A 1 90 ? 2.012 4.233 -11.216 1.00 81.56 90 PHE A N 1
ATOM 695 C CA . PHE A 1 90 ? 2.983 5.162 -11.798 1.00 81.56 90 PHE A CA 1
ATOM 696 C C . PHE A 1 90 ? 4.380 4.547 -11.911 1.00 81.56 90 PHE A C 1
ATOM 698 O O . PHE A 1 90 ? 4.989 4.641 -12.973 1.00 81.56 90 PHE A O 1
ATOM 705 N N . ALA A 1 91 ? 4.874 3.852 -10.889 1.00 81.94 91 ALA A N 1
ATOM 706 C CA . ALA A 1 91 ? 6.173 3.186 -10.922 1.00 81.94 91 ALA A CA 1
ATOM 707 C C . ALA A 1 91 ? 6.272 2.164 -12.074 1.00 81.94 91 ALA A C 1
ATOM 709 O O . ALA A 1 91 ? 7.326 2.019 -12.693 1.00 81.94 91 ALA A O 1
ATOM 710 N N . ARG A 1 92 ? 5.175 1.509 -12.466 1.00 77.81 92 ARG A N 1
ATOM 711 C CA . ARG A 1 92 ? 5.180 0.597 -13.627 1.00 77.81 92 ARG A CA 1
ATOM 712 C C . ARG A 1 92 ? 5.195 1.310 -14.976 1.00 77.81 92 ARG A C 1
ATOM 714 O O . ARG A 1 92 ? 5.804 0.803 -15.920 1.00 77.81 92 ARG A O 1
ATOM 721 N N . GLN A 1 93 ? 4.500 2.439 -15.099 1.00 79.62 93 GLN A N 1
ATOM 722 C CA . GLN A 1 93 ? 4.284 3.101 -16.394 1.00 79.62 93 GLN A CA 1
ATOM 723 C C . GLN A 1 93 ? 5.340 4.160 -16.719 1.00 79.62 93 GLN A C 1
ATOM 725 O O . GLN A 1 93 ? 5.739 4.325 -17.871 1.00 79.62 93 GLN A O 1
ATOM 730 N N . LEU A 1 94 ? 5.818 4.871 -15.704 1.00 73.25 94 LEU A N 1
ATOM 731 C CA . LEU A 1 94 ? 6.666 6.048 -15.856 1.00 73.25 94 LEU A CA 1
ATOM 732 C C . LEU A 1 94 ? 8.060 5.708 -16.439 1.00 73.25 94 LEU A C 1
ATOM 734 O O . LEU A 1 94 ? 8.529 6.428 -17.322 1.00 73.25 94 LEU A O 1
ATOM 738 N N . PRO A 1 95 ? 8.689 4.564 -16.107 1.00 70.00 95 PRO A N 1
ATOM 739 C CA . PRO A 1 95 ? 9.900 4.126 -16.800 1.00 70.00 95 PRO A CA 1
ATOM 740 C C . PRO A 1 95 ? 9.685 3.766 -18.267 1.00 70.00 95 PRO A C 1
ATOM 742 O O . PRO A 1 95 ? 10.520 4.096 -19.108 1.00 70.00 95 PRO A O 1
ATOM 745 N N . LYS A 1 96 ? 8.551 3.133 -18.600 1.00 68.12 96 LYS A N 1
ATOM 746 C CA . LYS A 1 96 ? 8.211 2.813 -19.993 1.00 68.12 96 LYS A CA 1
ATOM 747 C C . LYS A 1 96 ? 8.056 4.092 -20.801 1.00 68.12 96 LYS A C 1
ATOM 749 O O . LYS A 1 96 ? 8.579 4.168 -21.910 1.00 68.12 96 LYS A O 1
ATOM 754 N N . PHE A 1 97 ? 7.419 5.106 -20.215 1.00 70.88 97 PHE A N 1
ATOM 755 C CA . PHE A 1 97 ? 7.347 6.437 -20.801 1.00 70.88 97 PHE A CA 1
ATOM 756 C C . PHE A 1 97 ? 8.749 6.996 -21.071 1.00 70.88 97 PHE A C 1
ATOM 758 O O . PHE A 1 97 ? 9.050 7.313 -22.214 1.00 70.88 97 PHE A O 1
ATOM 765 N N . PHE A 1 98 ? 9.658 7.022 -20.094 1.00 69.81 98 PHE A N 1
ATOM 766 C CA . PHE A 1 98 ? 11.013 7.549 -20.319 1.00 69.81 98 PHE A CA 1
ATOM 767 C C . PHE A 1 98 ? 11.863 6.745 -21.316 1.00 69.81 98 PHE A C 1
ATOM 769 O O . PHE A 1 98 ? 12.702 7.322 -22.008 1.00 69.81 98 PHE A O 1
ATOM 776 N N . GLN A 1 99 ? 11.649 5.434 -21.429 1.00 65.44 99 GLN A N 1
ATOM 777 C CA . GLN A 1 99 ? 12.327 4.597 -22.424 1.00 65.44 99 GLN A CA 1
ATOM 778 C C . GLN A 1 99 ? 11.806 4.812 -23.857 1.00 65.44 99 GLN A C 1
ATOM 780 O O . GLN A 1 99 ? 12.542 4.567 -24.812 1.00 65.44 99 GLN A O 1
ATOM 785 N N . HIS A 1 100 ? 10.547 5.235 -24.021 1.00 68.50 100 HIS A N 1
ATOM 786 C CA . HIS A 1 100 ? 9.867 5.277 -25.323 1.00 68.50 100 HIS A CA 1
ATOM 787 C C . HIS A 1 100 ? 9.477 6.692 -25.771 1.00 68.50 100 HIS A C 1
ATOM 789 O O . HIS A 1 100 ? 9.187 6.886 -26.948 1.00 68.50 100 HIS A O 1
ATOM 795 N N . ALA A 1 101 ? 9.520 7.695 -24.891 1.00 67.00 101 ALA A N 1
ATOM 796 C CA . ALA A 1 101 ? 9.138 9.074 -25.201 1.00 67.00 101 ALA A CA 1
ATOM 797 C C . ALA A 1 101 ? 9.976 9.673 -26.340 1.00 67.00 101 ALA A C 1
ATOM 799 O O . ALA A 1 101 ? 9.446 10.385 -27.185 1.00 67.00 101 ALA A O 1
ATOM 800 N N . LEU A 1 102 ? 11.266 9.334 -26.428 1.00 63.84 102 LEU A N 1
ATOM 801 C CA . LEU A 1 102 ? 12.122 9.788 -27.531 1.00 63.84 102 LEU A CA 1
ATOM 802 C C . LEU A 1 102 ? 11.834 9.078 -28.856 1.00 63.84 102 LEU A C 1
ATOM 804 O O . LEU A 1 102 ? 12.182 9.605 -29.908 1.00 63.84 102 LEU A O 1
ATOM 808 N N . ARG A 1 103 ? 11.160 7.919 -28.830 1.00 64.12 103 ARG A N 1
ATOM 809 C CA . ARG A 1 103 ? 10.780 7.165 -30.035 1.00 64.12 103 ARG A CA 1
ATOM 810 C C . ARG A 1 103 ? 9.553 7.749 -30.738 1.00 64.12 103 ARG A C 1
ATOM 812 O O . ARG A 1 103 ? 9.294 7.397 -31.882 1.00 64.12 103 ARG A O 1
ATOM 819 N N . LEU A 1 104 ? 8.834 8.669 -30.092 1.00 66.00 104 LEU A N 1
ATOM 820 C CA . LEU A 1 104 ? 7.668 9.355 -30.658 1.00 66.00 104 LEU A CA 1
ATOM 821 C C . LEU A 1 104 ? 8.050 10.225 -31.866 1.00 66.00 104 LEU A C 1
ATOM 823 O O . LEU A 1 104 ? 7.377 10.182 -32.890 1.00 66.00 104 LEU A O 1
ATOM 827 N N . VAL A 1 105 ? 9.170 10.950 -31.784 1.00 63.53 105 VAL A N 1
ATOM 828 C CA . VAL A 1 105 ? 9.685 11.794 -32.878 1.00 63.53 105 VAL A CA 1
ATOM 829 C C . VAL A 1 105 ? 10.020 10.973 -34.136 1.00 63.53 105 VAL A C 1
ATOM 831 O O . VAL A 1 105 ? 9.467 11.273 -35.196 1.00 63.53 105 VAL A O 1
ATOM 834 N N . PRO A 1 106 ? 10.850 9.912 -34.066 1.00 63.22 106 PRO A N 1
ATOM 835 C CA . PRO A 1 106 ? 11.131 9.084 -35.233 1.00 63.22 106 PRO A CA 1
ATOM 836 C C . PRO A 1 106 ? 9.915 8.271 -35.709 1.00 63.22 106 PRO A C 1
ATOM 838 O O . PRO A 1 106 ? 9.814 8.016 -36.905 1.00 63.22 106 PRO A O 1
ATOM 841 N N . ALA A 1 107 ? 8.965 7.911 -34.835 1.00 61.16 107 ALA A N 1
ATOM 842 C CA . ALA A 1 107 ? 7.716 7.260 -35.248 1.00 61.16 107 ALA A CA 1
ATOM 843 C C . ALA A 1 107 ? 6.826 8.190 -36.096 1.00 61.16 107 ALA A C 1
ATOM 845 O O . ALA A 1 107 ? 6.320 7.771 -37.135 1.00 61.16 107 ALA A O 1
ATOM 846 N N . VAL A 1 108 ? 6.700 9.470 -35.716 1.00 62.66 108 VAL A N 1
ATOM 847 C CA . VAL A 1 108 ? 5.982 10.484 -36.513 1.00 62.66 108 VAL A CA 1
ATOM 848 C C . VAL A 1 108 ? 6.698 10.751 -37.844 1.00 62.66 108 VAL A C 1
ATOM 850 O O . VAL A 1 108 ? 6.056 10.857 -38.891 1.00 62.66 108 VAL A O 1
ATOM 853 N N . GLN A 1 109 ? 8.033 10.797 -37.833 1.00 64.75 109 GLN A N 1
ATOM 854 C CA . GLN A 1 109 ? 8.849 10.929 -39.045 1.00 64.75 109 GLN A CA 1
ATOM 855 C C . GLN A 1 109 ? 8.679 9.740 -40.006 1.00 64.75 109 GLN A C 1
ATOM 857 O O . GLN A 1 109 ? 8.642 9.941 -41.224 1.00 64.75 109 GLN A O 1
ATOM 862 N N . GLN A 1 110 ? 8.517 8.521 -39.483 1.00 64.50 110 GLN A N 1
ATOM 863 C CA . GLN A 1 110 ? 8.239 7.327 -40.286 1.00 64.50 110 GLN A CA 1
ATOM 864 C C . GLN A 1 110 ? 6.851 7.355 -40.930 1.00 64.50 110 GLN A C 1
ATOM 866 O O . GLN A 1 110 ? 6.737 7.014 -42.106 1.00 64.50 110 GLN A O 1
ATOM 871 N N . THR A 1 111 ? 5.808 7.816 -40.227 1.00 65.31 111 THR A N 1
ATOM 872 C CA . THR A 1 111 ? 4.472 8.003 -40.834 1.00 65.31 111 THR A CA 1
ATOM 873 C C . THR A 1 111 ? 4.456 9.043 -41.955 1.00 65.31 111 THR A C 1
ATOM 875 O O . THR A 1 111 ? 3.617 8.963 -42.845 1.00 65.31 111 THR A O 1
ATOM 878 N N . LEU A 1 112 ? 5.406 9.983 -41.955 1.00 70.19 112 LEU A N 1
ATOM 879 C CA . LEU A 1 112 ? 5.593 10.987 -43.009 1.00 70.19 112 LEU A CA 1
ATOM 880 C C . LEU A 1 112 ? 6.529 10.515 -44.143 1.00 70.19 112 LEU A C 1
ATOM 882 O O . LEU A 1 112 ? 6.951 11.320 -44.967 1.00 70.19 112 LEU A O 1
ATOM 886 N N . GLY A 1 113 ? 6.868 9.221 -44.199 1.00 49.88 113 GLY A N 1
ATOM 887 C CA . GLY A 1 113 ? 7.639 8.625 -45.298 1.00 49.88 113 GLY A CA 1
ATOM 888 C C . GLY A 1 113 ? 9.161 8.777 -45.192 1.00 49.88 113 GLY A C 1
ATOM 889 O O . GLY A 1 113 ? 9.878 8.360 -46.100 1.00 49.88 113 GLY A O 1
ATOM 890 N N . SER A 1 114 ? 9.686 9.327 -44.091 1.00 58.44 114 SER A N 1
ATOM 891 C CA . SER A 1 114 ? 11.135 9.437 -43.872 1.00 58.44 114 SER A CA 1
ATOM 892 C C . SER A 1 114 ? 11.669 8.237 -43.079 1.00 58.44 114 SER A C 1
ATOM 894 O O . SER A 1 114 ? 11.210 7.926 -41.979 1.00 58.44 114 SER A O 1
ATOM 896 N N . SER A 1 115 ? 12.643 7.517 -43.646 1.00 51.28 115 SER A N 1
ATOM 897 C CA . SER A 1 115 ? 13.186 6.285 -43.056 1.00 51.28 115 SER A CA 1
ATOM 898 C C . SER A 1 115 ? 14.143 6.597 -41.893 1.00 51.28 115 SER A C 1
ATOM 900 O O . SER A 1 115 ? 15.364 6.561 -42.022 1.00 51.28 115 SER A O 1
ATOM 902 N N . ALA A 1 116 ? 13.585 6.929 -40.725 1.00 51.53 116 ALA A N 1
ATOM 903 C CA . ALA A 1 116 ? 14.323 7.302 -39.511 1.00 51.53 116 ALA A CA 1
ATOM 904 C C . ALA A 1 116 ? 14.789 6.096 -38.656 1.00 51.53 116 ALA A C 1
ATOM 906 O O . ALA A 1 116 ? 15.101 6.248 -37.473 1.00 51.53 116 ALA A O 1
ATOM 907 N N . VAL A 1 117 ? 14.859 4.892 -39.245 1.00 52.59 117 VAL A N 1
ATOM 908 C CA . VAL A 1 117 ? 15.207 3.621 -38.563 1.00 52.59 117 VAL A CA 1
ATOM 909 C C . VAL A 1 117 ? 16.644 3.623 -38.007 1.00 52.59 117 VAL A C 1
ATOM 911 O O . VAL A 1 117 ? 16.940 2.911 -37.053 1.00 52.59 117 VAL A O 1
ATOM 914 N N . ARG A 1 118 ? 17.539 4.455 -38.561 1.00 50.69 118 ARG A N 1
ATOM 915 C CA . ARG A 1 118 ? 18.933 4.627 -38.096 1.00 50.69 118 ARG A CA 1
ATOM 916 C C . ARG A 1 118 ? 19.164 5.908 -37.282 1.00 50.69 118 ARG A C 1
ATOM 918 O O . ARG A 1 118 ? 20.308 6.321 -37.117 1.00 50.69 118 ARG A O 1
ATOM 925 N N . SER A 1 119 ? 18.109 6.578 -36.811 1.00 50.69 119 SER A N 1
ATOM 926 C CA . SER A 1 119 ? 18.274 7.824 -36.055 1.00 50.69 119 SER A CA 1
ATOM 927 C C . SER A 1 119 ? 18.832 7.554 -34.643 1.00 50.69 119 SER A C 1
ATOM 929 O O . SER A 1 119 ? 18.336 6.662 -33.948 1.00 50.69 119 SER A O 1
ATOM 931 N N . PRO A 1 120 ? 19.827 8.328 -34.165 1.00 55.16 120 PRO A N 1
ATOM 932 C CA . PRO A 1 120 ? 20.390 8.169 -32.818 1.00 55.16 120 PRO A CA 1
ATOM 933 C C . PRO A 1 120 ? 19.347 8.399 -31.709 1.00 55.16 120 PRO A C 1
ATOM 935 O O . PRO A 1 120 ? 19.490 7.880 -30.607 1.00 55.16 120 PRO A O 1
ATOM 938 N N . LEU A 1 121 ? 18.248 9.097 -32.019 1.00 53.84 121 LEU A N 1
ATOM 939 C CA . LEU A 1 121 ? 17.085 9.280 -31.143 1.00 53.84 121 LEU A CA 1
ATOM 940 C C . LEU A 1 121 ? 16.279 7.993 -30.912 1.00 53.84 121 LEU A C 1
ATOM 942 O O . LEU A 1 121 ? 15.661 7.847 -29.862 1.00 53.84 121 LEU A O 1
ATOM 946 N N . TYR A 1 122 ? 16.307 7.041 -31.849 1.00 50.72 122 TYR A N 1
ATOM 947 C CA . TYR A 1 122 ? 15.627 5.751 -31.694 1.00 50.72 122 TYR A CA 1
ATOM 948 C C . TYR A 1 122 ? 16.333 4.846 -30.669 1.00 50.72 122 TYR A C 1
ATOM 950 O O . TYR A 1 122 ? 15.694 4.059 -29.966 1.00 50.72 122 TYR A O 1
ATOM 958 N N . GLN A 1 123 ? 17.661 4.983 -30.574 1.00 53.09 123 GLN A N 1
ATOM 959 C CA . GLN A 1 123 ? 18.516 4.261 -29.626 1.00 53.09 123 GLN A CA 1
ATOM 960 C C . GLN A 1 123 ? 18.755 5.033 -28.320 1.00 53.09 123 GLN A C 1
ATOM 962 O O . GLN A 1 123 ? 19.194 4.440 -27.334 1.00 53.09 123 GLN A O 1
ATOM 967 N N . ALA A 1 124 ? 18.437 6.331 -28.279 1.00 52.97 124 ALA A N 1
ATOM 968 C CA . ALA A 1 124 ? 18.569 7.152 -27.086 1.00 52.97 124 ALA A CA 1
ATOM 969 C C . ALA A 1 124 ? 17.570 6.704 -26.009 1.00 52.97 124 ALA A C 1
ATOM 971 O O . ALA A 1 124 ? 16.358 6.886 -26.129 1.00 52.97 124 ALA A O 1
ATOM 972 N N . ARG A 1 125 ? 18.092 6.120 -24.928 1.00 54.22 125 ARG A N 1
ATOM 973 C CA . ARG A 1 125 ? 17.330 5.863 -23.703 1.00 54.22 125 ARG A CA 1
ATOM 974 C C . ARG A 1 125 ? 17.569 7.022 -22.740 1.00 54.22 125 ARG A C 1
ATOM 976 O O . ARG A 1 125 ? 18.701 7.259 -22.331 1.00 54.22 125 ARG A O 1
ATOM 983 N N . LEU A 1 126 ? 16.502 7.734 -22.375 1.00 53.09 126 LEU A N 1
ATOM 984 C CA . LEU A 1 126 ? 16.557 8.879 -21.452 1.00 53.09 126 LEU A CA 1
ATOM 985 C C . LEU A 1 126 ? 16.917 8.435 -20.015 1.00 53.09 126 LEU A C 1
ATOM 987 O O . LEU A 1 126 ? 17.489 9.198 -19.241 1.00 53.09 126 LEU A O 1
ATOM 991 N N . LEU A 1 127 ? 16.650 7.165 -19.690 1.00 53.06 127 LEU A N 1
ATOM 992 C CA . LEU A 1 127 ? 17.114 6.468 -18.492 1.00 53.06 127 LEU A CA 1
ATOM 993 C C . LEU A 1 127 ? 17.741 5.126 -18.893 1.00 53.06 127 LEU A C 1
ATOM 995 O O . LEU A 1 127 ? 17.116 4.330 -19.593 1.00 53.06 127 LEU A O 1
ATOM 999 N N . SER A 1 128 ? 18.970 4.881 -18.443 1.00 55.12 128 SER A N 1
ATOM 1000 C CA . SER A 1 128 ? 19.646 3.582 -18.515 1.00 55.12 128 SER A CA 1
ATOM 1001 C C . SER A 1 128 ? 19.147 2.637 -17.412 1.00 55.12 128 SER A C 1
ATOM 1003 O O . SER A 1 128 ? 18.683 3.096 -16.365 1.00 55.12 128 SER A O 1
ATOM 1005 N N . ASP A 1 129 ? 19.248 1.325 -17.649 1.00 58.72 129 ASP A N 1
ATOM 1006 C CA . ASP A 1 129 ? 18.605 0.262 -16.855 1.00 58.72 129 ASP A CA 1
ATOM 1007 C C . ASP A 1 129 ? 18.825 0.333 -15.319 1.00 58.72 129 ASP A C 1
ATOM 1009 O O . ASP A 1 129 ? 17.864 0.085 -14.593 1.00 58.72 129 ASP A O 1
ATOM 1013 N N . PRO A 1 130 ? 19.955 0.829 -14.762 1.00 61.47 130 PRO A N 1
ATOM 1014 C CA . PRO A 1 130 ? 20.081 0.996 -13.306 1.00 61.47 130 PRO A CA 1
ATOM 1015 C C . PRO A 1 130 ? 19.230 2.136 -12.712 1.00 61.47 130 PRO A C 1
ATOM 1017 O O . PRO A 1 130 ? 18.823 2.076 -11.553 1.00 61.47 130 PRO A O 1
ATOM 1020 N N . ARG A 1 131 ? 18.964 3.208 -13.475 1.00 65.75 131 ARG A N 1
ATOM 1021 C CA . ARG A 1 131 ? 18.284 4.421 -12.967 1.00 65.75 131 ARG A CA 1
ATOM 1022 C C . ARG A 1 131 ? 16.763 4.290 -12.954 1.00 65.75 131 ARG A C 1
ATOM 1024 O O . ARG A 1 131 ? 16.088 5.027 -12.239 1.00 65.75 131 ARG A O 1
ATOM 1031 N N . ILE A 1 132 ? 16.225 3.353 -13.730 1.00 71.50 132 ILE A N 1
ATOM 1032 C CA . ILE A 1 132 ? 14.791 3.059 -13.780 1.00 71.50 132 ILE A CA 1
ATOM 1033 C C . ILE A 1 132 ? 14.302 2.570 -12.421 1.00 71.50 132 ILE A C 1
ATOM 1035 O O . ILE A 1 132 ? 13.317 3.092 -11.904 1.00 71.50 132 ILE A O 1
ATOM 1039 N N . VAL A 1 133 ? 15.043 1.652 -11.805 1.00 72.38 133 VAL A N 1
ATOM 1040 C CA . VAL A 1 133 ? 14.730 1.107 -10.479 1.00 72.38 133 VAL A CA 1
ATOM 1041 C C . VAL A 1 133 ? 14.720 2.206 -9.429 1.00 72.38 133 VAL A C 1
ATOM 1043 O O . VAL A 1 133 ? 13.798 2.287 -8.623 1.00 72.38 133 VAL A O 1
ATOM 1046 N N . THR A 1 134 ? 15.709 3.104 -9.463 1.00 76.94 134 THR A N 1
ATOM 1047 C CA . THR A 1 134 ? 15.776 4.233 -8.528 1.00 76.94 134 THR A CA 1
ATOM 1048 C C . THR A 1 134 ? 14.545 5.125 -8.650 1.00 76.94 134 THR A C 1
ATOM 1050 O O . THR A 1 134 ? 13.982 5.523 -7.635 1.00 76.94 134 THR A O 1
ATOM 1053 N N . VAL A 1 135 ? 14.081 5.395 -9.875 1.00 78.81 135 VAL A N 1
ATOM 1054 C CA . VAL A 1 135 ? 12.858 6.175 -10.116 1.00 78.81 135 VAL A CA 1
ATOM 1055 C C . VAL A 1 135 ? 11.619 5.429 -9.616 1.00 78.81 135 VAL A C 1
ATOM 1057 O O . VAL A 1 135 ? 10.778 6.037 -8.960 1.00 78.81 135 VAL A O 1
ATOM 1060 N N . GLN A 1 136 ? 11.511 4.121 -9.856 1.00 82.69 136 GLN A N 1
ATOM 1061 C CA . GLN A 1 136 ? 10.396 3.302 -9.364 1.00 82.69 136 GLN A CA 1
ATOM 1062 C C . GLN A 1 136 ? 10.320 3.301 -7.839 1.00 82.69 136 GLN A C 1
ATOM 1064 O O . GLN A 1 136 ? 9.280 3.626 -7.269 1.00 82.69 136 GLN A O 1
ATOM 1069 N N . VAL A 1 137 ? 11.439 3.009 -7.176 1.00 83.88 137 VAL A N 1
ATOM 1070 C CA . VAL A 1 137 ? 11.532 3.006 -5.714 1.00 83.88 137 VAL A CA 1
ATOM 1071 C C . VAL A 1 137 ? 11.273 4.405 -5.152 1.00 83.88 137 VAL A C 1
ATOM 1073 O O . VAL A 1 137 ? 10.561 4.530 -4.160 1.00 83.88 137 VAL A O 1
ATOM 1076 N N . ALA A 1 138 ? 11.762 5.466 -5.803 1.00 85.62 138 ALA A N 1
ATOM 1077 C CA . ALA A 1 138 ? 11.484 6.842 -5.395 1.00 85.62 138 ALA A CA 1
ATOM 1078 C C . ALA A 1 138 ? 9.990 7.189 -5.496 1.00 85.62 138 ALA A C 1
ATOM 1080 O O . ALA A 1 138 ? 9.437 7.778 -4.568 1.00 85.62 138 ALA A O 1
ATOM 1081 N N . ILE A 1 139 ? 9.312 6.786 -6.576 1.00 88.12 139 ILE A N 1
ATOM 1082 C CA . ILE A 1 139 ? 7.865 6.990 -6.740 1.00 88.12 139 ILE A CA 1
ATOM 1083 C C . ILE A 1 139 ? 7.094 6.245 -5.646 1.00 88.12 139 ILE A C 1
ATOM 1085 O O . ILE A 1 139 ? 6.206 6.831 -5.025 1.00 88.12 139 ILE A O 1
ATOM 1089 N N . ILE A 1 140 ? 7.455 4.991 -5.354 1.00 89.69 140 ILE A N 1
ATOM 1090 C CA . ILE A 1 140 ? 6.843 4.218 -4.264 1.00 89.69 140 ILE A CA 1
ATOM 1091 C C . ILE A 1 140 ? 7.101 4.869 -2.906 1.00 89.69 140 ILE A C 1
ATOM 1093 O O . ILE A 1 140 ? 6.182 4.945 -2.091 1.00 89.69 140 ILE A O 1
ATOM 1097 N N . ALA A 1 141 ? 8.308 5.376 -2.655 1.00 89.25 141 ALA A N 1
ATOM 1098 C CA . ALA A 1 141 ? 8.632 6.073 -1.414 1.00 89.25 141 ALA A CA 1
ATOM 1099 C C . ALA A 1 141 ? 7.761 7.327 -1.241 1.00 89.25 141 ALA A C 1
ATOM 1101 O O . ALA A 1 141 ? 7.146 7.508 -0.190 1.00 89.25 141 ALA A O 1
ATOM 1102 N N . ILE A 1 142 ? 7.622 8.145 -2.290 1.00 9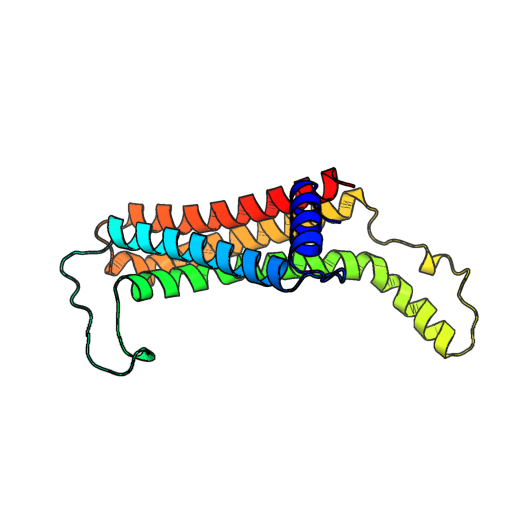0.94 142 ILE A N 1
ATOM 1103 C CA . ILE A 1 142 ? 6.745 9.326 -2.291 1.00 90.94 142 ILE A CA 1
ATOM 1104 C C . ILE A 1 142 ? 5.283 8.917 -2.067 1.00 90.94 142 ILE A C 1
ATOM 1106 O O . ILE A 1 142 ? 4.600 9.496 -1.221 1.00 90.94 142 ILE A O 1
ATOM 1110 N N . GLY A 1 143 ? 4.810 7.886 -2.772 1.00 90.00 143 GLY A N 1
ATOM 1111 C CA . GLY A 1 143 ? 3.463 7.341 -2.609 1.00 90.00 143 GLY A CA 1
ATOM 1112 C C . GLY A 1 143 ? 3.192 6.832 -1.199 1.00 90.00 143 GLY A C 1
ATOM 1113 O O . GLY A 1 143 ? 2.132 7.093 -0.636 1.00 90.00 143 GLY A O 1
ATOM 1114 N N . THR A 1 144 ? 4.175 6.169 -0.593 1.00 91.44 144 THR A N 1
ATOM 1115 C CA . THR A 1 144 ? 4.100 5.661 0.780 1.00 91.44 144 THR A CA 1
ATOM 1116 C C . THR A 1 144 ? 4.050 6.808 1.783 1.00 91.44 144 THR A C 1
ATOM 1118 O O . THR A 1 144 ? 3.224 6.779 2.689 1.00 91.44 144 THR A O 1
ATOM 1121 N N . LEU A 1 145 ? 4.850 7.863 1.608 1.00 93.06 145 LEU A N 1
ATOM 1122 C CA . LEU A 1 145 ? 4.781 9.056 2.461 1.00 93.06 145 LEU A CA 1
ATOM 1123 C C . LEU A 1 145 ? 3.418 9.759 2.351 1.00 93.06 145 LEU A C 1
ATOM 1125 O O . LEU A 1 145 ? 2.822 10.113 3.370 1.00 93.06 145 LEU A O 1
ATOM 1129 N N . ALA A 1 146 ? 2.883 9.901 1.135 1.00 91.62 146 ALA A N 1
ATOM 1130 C CA . ALA A 1 146 ? 1.546 10.451 0.909 1.00 91.62 146 ALA A CA 1
ATOM 1131 C C . ALA A 1 146 ? 0.442 9.569 1.529 1.00 91.62 146 ALA A C 1
ATOM 1133 O O . ALA A 1 146 ? -0.526 10.076 2.108 1.00 91.62 146 ALA A O 1
ATOM 1134 N N . ALA A 1 147 ? 0.599 8.247 1.463 1.00 91.50 147 ALA A N 1
ATOM 1135 C CA . ALA A 1 147 ? -0.302 7.287 2.088 1.00 91.50 147 ALA A CA 1
ATOM 1136 C C . ALA A 1 147 ? -0.241 7.343 3.617 1.00 91.50 147 ALA A C 1
ATOM 1138 O O . ALA A 1 147 ? -1.279 7.354 4.271 1.00 91.50 147 ALA A O 1
ATOM 1139 N N . LEU A 1 148 ? 0.949 7.454 4.211 1.00 93.25 148 LEU A N 1
ATOM 1140 C CA . LEU A 1 148 ? 1.110 7.631 5.655 1.00 93.25 148 LEU A CA 1
ATOM 1141 C C . LEU A 1 148 ? 0.462 8.936 6.122 1.00 93.25 148 LEU A C 1
ATOM 1143 O O . LEU A 1 148 ? -0.274 8.945 7.109 1.00 93.25 148 LEU A O 1
ATOM 1147 N N . TRP A 1 149 ? 0.671 10.029 5.388 1.00 93.12 149 TRP A N 1
ATOM 1148 C CA . TRP A 1 149 ? 0.067 11.320 5.706 1.00 93.12 149 TRP A CA 1
ATOM 1149 C C . TRP A 1 149 ? -1.467 11.289 5.615 1.00 93.12 149 TRP A C 1
ATOM 1151 O O . TRP A 1 149 ? -2.157 11.726 6.543 1.00 93.12 149 TRP A O 1
ATOM 1161 N N . SER A 1 150 ? -2.017 10.739 4.530 1.00 91.19 150 SER A N 1
ATOM 1162 C CA . SER A 1 150 ? -3.471 10.607 4.357 1.00 91.19 150 SER A CA 1
ATOM 1163 C C . SER A 1 150 ? -4.076 9.661 5.394 1.00 91.19 150 SER A C 1
ATOM 1165 O O . SER A 1 150 ? -5.065 10.009 6.037 1.00 91.19 150 SER A O 1
ATOM 1167 N N . THR A 1 151 ? -3.432 8.524 5.658 1.00 91.12 151 THR A N 1
ATOM 1168 C CA . THR A 1 151 ? -3.852 7.558 6.680 1.00 91.12 151 THR A CA 1
ATOM 1169 C C . THR A 1 151 ? -3.814 8.163 8.073 1.00 91.12 151 THR A C 1
ATOM 1171 O O . THR A 1 151 ? -4.742 7.947 8.844 1.00 91.12 151 THR A O 1
ATOM 1174 N N . TRP A 1 152 ? -2.820 8.989 8.406 1.00 91.88 152 TRP A N 1
ATOM 1175 C CA . TRP A 1 152 ? -2.792 9.709 9.680 1.00 91.88 152 TRP A CA 1
ATOM 1176 C C . TRP A 1 152 ? -4.003 10.635 9.845 1.00 91.88 152 TRP A C 1
ATOM 1178 O O . TRP A 1 152 ? -4.649 10.639 10.900 1.00 91.88 152 TRP A O 1
ATOM 1188 N N . ARG A 1 153 ? -4.344 11.399 8.798 1.00 92.81 153 ARG A N 1
ATOM 1189 C CA . ARG A 1 153 ? -5.513 12.296 8.787 1.00 92.81 153 ARG A CA 1
ATOM 1190 C C . ARG A 1 153 ? -6.823 11.516 8.902 1.00 92.81 153 ARG A C 1
ATOM 1192 O O . ARG A 1 153 ? -7.664 11.874 9.726 1.00 92.81 153 ARG A O 1
ATOM 1199 N N . ILE A 1 154 ? -6.974 10.452 8.117 1.00 90.06 154 ILE A N 1
ATOM 1200 C CA . ILE A 1 154 ? -8.171 9.606 8.073 1.00 90.06 154 ILE A CA 1
ATOM 1201 C C . ILE A 1 154 ? -8.338 8.840 9.389 1.00 90.06 154 ILE A C 1
ATOM 1203 O O . ILE A 1 154 ? -9.392 8.916 10.012 1.00 90.06 154 ILE A O 1
ATOM 1207 N N . ALA A 1 155 ? -7.292 8.175 9.881 1.00 87.81 155 ALA A N 1
ATOM 1208 C CA . ALA A 1 155 ? -7.335 7.422 11.131 1.00 87.81 155 ALA A CA 1
ATOM 1209 C C . ALA A 1 155 ? -7.682 8.317 12.326 1.00 87.81 155 ALA A C 1
ATOM 1211 O O . ALA A 1 155 ? -8.436 7.914 13.208 1.00 87.81 155 ALA A O 1
ATOM 1212 N N . SER A 1 156 ? -7.173 9.552 12.342 1.00 88.56 156 SER A N 1
ATOM 1213 C CA . SER A 1 156 ? -7.482 10.517 13.398 1.00 88.56 156 SER A CA 1
ATOM 1214 C C . SER A 1 156 ? -8.949 10.943 13.425 1.00 88.56 156 SER A C 1
ATOM 1216 O O . SER A 1 156 ? -9.455 11.216 14.510 1.00 88.56 156 SER A O 1
ATOM 1218 N N . ARG A 1 157 ? -9.610 11.009 12.262 1.00 88.69 157 ARG A N 1
ATOM 1219 C CA . ARG A 1 157 ? -11.011 11.436 12.130 1.00 88.69 157 ARG A CA 1
ATOM 1220 C C . ARG A 1 157 ? -11.995 10.275 12.253 1.00 88.69 157 ARG A C 1
ATOM 1222 O O . ARG A 1 157 ? -12.957 10.387 12.995 1.00 88.69 157 ARG A O 1
ATOM 1229 N N . GLU A 1 158 ? -11.718 9.167 11.576 1.00 87.38 158 GLU A N 1
ATOM 1230 C CA . GLU A 1 158 ? -12.673 8.070 11.379 1.00 87.38 158 GLU A CA 1
ATOM 1231 C C . GLU A 1 158 ? -12.406 6.874 12.304 1.00 87.38 158 GLU A C 1
ATOM 1233 O O . GLU A 1 158 ? -13.338 6.272 12.827 1.00 87.38 158 GLU A O 1
ATOM 1238 N N . LEU A 1 159 ? -11.134 6.524 12.554 1.00 85.31 159 LEU A N 1
ATOM 1239 C CA . LEU A 1 159 ? -10.782 5.310 13.309 1.00 85.31 159 LEU A CA 1
ATOM 1240 C C . LEU A 1 159 ? -10.664 5.546 14.818 1.00 85.31 159 LEU A C 1
ATOM 1242 O O . LEU A 1 159 ? -10.997 4.665 15.610 1.00 85.31 159 LEU A O 1
ATOM 1246 N N . VAL A 1 160 ? -10.191 6.719 15.241 1.00 88.25 160 VAL A N 1
ATOM 1247 C CA . VAL A 1 160 ? -10.045 7.060 16.665 1.00 88.25 160 VAL A CA 1
ATOM 1248 C C . VAL A 1 160 ? -11.382 7.043 17.427 1.00 88.25 160 VAL A C 1
ATOM 1250 O O . VAL A 1 160 ? -11.413 6.429 18.496 1.00 88.25 160 VAL A O 1
ATOM 1253 N N . PRO A 1 161 ? -12.489 7.625 16.920 1.00 85.75 161 PRO A N 1
ATOM 1254 C CA . PRO A 1 161 ? -13.767 7.628 17.643 1.00 85.75 161 PRO A CA 1
ATOM 1255 C C . PRO A 1 161 ? -14.345 6.227 17.867 1.00 85.75 161 PRO A C 1
ATOM 1257 O O . PRO A 1 161 ? -14.986 5.968 18.886 1.00 85.75 161 PRO A O 1
ATOM 1260 N N . VAL A 1 162 ? -14.086 5.305 16.934 1.00 85.62 162 VAL A N 1
ATOM 1261 C CA . VAL A 1 162 ? -14.597 3.928 16.985 1.00 85.62 162 VAL A CA 1
ATOM 1262 C C . VAL A 1 162 ? -13.670 2.953 17.730 1.00 85.62 162 VAL A C 1
ATOM 1264 O O . VAL A 1 162 ? -14.035 1.795 17.959 1.00 85.62 162 VAL A O 1
ATOM 1267 N N . SER A 1 163 ? -12.491 3.415 18.162 1.00 87.00 163 SER A N 1
ATOM 1268 C CA . SER A 1 163 ? -11.454 2.583 18.784 1.00 87.00 163 SER A CA 1
ATOM 1269 C C . SER A 1 163 ? -11.318 2.794 20.292 1.00 87.00 163 SER A C 1
ATOM 1271 O O . SER A 1 163 ? -11.545 3.882 20.821 1.00 87.00 163 SER A O 1
ATOM 1273 N N . ARG A 1 164 ? -10.915 1.743 21.015 1.00 85.19 164 ARG A N 1
ATOM 1274 C CA . ARG A 1 164 ? -10.621 1.793 22.460 1.00 85.19 164 ARG A CA 1
ATOM 1275 C C . ARG A 1 164 ? -9.333 2.560 22.767 1.00 85.19 164 ARG A C 1
ATOM 1277 O O . ARG A 1 164 ? -9.234 3.168 23.822 1.00 85.19 164 ARG A O 1
ATOM 1284 N N . GLY A 1 165 ? -8.366 2.538 21.846 1.00 82.75 165 GLY A N 1
ATOM 1285 C CA . GLY A 1 165 ? -7.065 3.189 21.994 1.00 82.75 165 GLY A CA 1
ATOM 1286 C C . GLY A 1 165 ? -6.755 4.109 20.818 1.00 82.75 165 GLY A C 1
ATOM 1287 O O . GLY A 1 165 ? -6.795 3.681 19.665 1.00 82.75 165 GLY A O 1
ATOM 1288 N N . THR A 1 166 ? -6.422 5.365 21.116 1.00 85.94 166 THR A N 1
ATOM 1289 C CA . THR A 1 166 ? -6.134 6.404 20.113 1.00 85.94 166 THR A CA 1
ATOM 1290 C C . THR A 1 166 ? -4.805 6.157 19.403 1.00 85.94 166 THR A C 1
ATOM 1292 O O . THR A 1 166 ? -4.729 6.219 18.178 1.00 85.94 166 THR A O 1
ATOM 1295 N N . VAL A 1 167 ? -3.761 5.835 20.167 1.00 88.12 167 VAL A N 1
ATOM 1296 C CA . VAL A 1 167 ? -2.410 5.591 19.648 1.00 88.12 167 VAL A CA 1
ATOM 1297 C C . VAL A 1 167 ? -2.339 4.237 18.943 1.00 88.12 167 VAL A C 1
ATOM 1299 O O . VAL A 1 167 ? -1.849 4.160 17.821 1.00 88.12 167 VAL A O 1
ATOM 1302 N N . GLY A 1 168 ? -2.903 3.187 19.551 1.00 86.56 168 GLY A N 1
ATOM 1303 C CA . GLY A 1 168 ? -2.828 1.821 19.025 1.00 86.56 168 GLY A CA 1
ATOM 1304 C C . GLY A 1 168 ? -3.424 1.669 17.625 1.00 86.56 168 GLY A C 1
ATOM 1305 O O . GLY A 1 168 ? -2.770 1.123 16.741 1.00 86.56 168 GLY A O 1
ATOM 1306 N N . VAL A 1 169 ? -4.617 2.227 17.378 1.00 88.69 169 VAL A N 1
ATOM 1307 C CA . VAL A 1 169 ? -5.246 2.133 16.050 1.00 88.69 169 VAL A CA 1
ATOM 1308 C C . VAL A 1 169 ? -4.487 2.928 14.987 1.00 88.69 169 VAL A C 1
ATOM 1310 O O . VAL A 1 169 ? -4.387 2.487 13.845 1.00 88.69 169 VAL A O 1
ATOM 1313 N N . ARG A 1 170 ? -3.911 4.081 15.355 1.00 88.75 170 ARG A N 1
ATOM 1314 C CA . ARG A 1 170 ? -3.109 4.896 14.433 1.00 88.75 170 ARG A CA 1
ATOM 1315 C C . ARG A 1 170 ? -1.829 4.175 14.046 1.00 88.75 170 ARG A C 1
ATOM 1317 O O . ARG A 1 170 ? -1.529 4.095 12.861 1.00 88.75 170 ARG A O 1
ATOM 1324 N N . VAL A 1 171 ? -1.114 3.626 15.026 1.00 92.00 171 VAL A N 1
ATOM 1325 C CA . VAL A 1 171 ? 0.112 2.856 14.785 1.00 92.00 171 VAL A CA 1
ATOM 1326 C C . VAL A 1 171 ? -0.193 1.617 13.947 1.00 92.00 171 VAL A C 1
ATOM 1328 O O . VAL A 1 171 ? 0.530 1.352 12.996 1.00 92.00 171 VAL A O 1
ATOM 1331 N N . ALA A 1 172 ? -1.290 0.906 14.220 1.00 91.00 172 ALA A N 1
ATOM 1332 C CA . ALA A 1 172 ? -1.682 -0.260 13.432 1.00 91.00 172 ALA A CA 1
ATOM 1333 C C . ALA A 1 172 ? -2.037 0.098 11.976 1.00 91.00 172 ALA A C 1
ATOM 1335 O O . ALA A 1 172 ? -1.576 -0.567 11.050 1.00 91.00 172 ALA A O 1
ATOM 1336 N N . ALA A 1 173 ? -2.814 1.165 11.758 1.00 89.75 173 ALA A N 1
ATOM 1337 C CA . ALA A 1 173 ? -3.188 1.611 10.416 1.00 89.75 173 ALA A CA 1
ATOM 1338 C C . ALA A 1 173 ? -1.978 2.128 9.619 1.00 89.75 173 ALA A C 1
ATOM 1340 O O . ALA A 1 173 ? -1.793 1.750 8.464 1.00 89.75 173 ALA A O 1
ATOM 1341 N N . LEU A 1 174 ? -1.122 2.946 10.241 1.00 91.56 174 LEU A N 1
ATOM 1342 C CA . LEU A 1 174 ? 0.121 3.414 9.624 1.00 91.56 174 LEU A CA 1
ATOM 1343 C C . LEU A 1 174 ? 1.095 2.264 9.361 1.00 91.56 174 LEU A C 1
ATOM 1345 O O . LEU A 1 174 ? 1.716 2.226 8.305 1.00 91.56 174 LEU A O 1
ATOM 1349 N N . GLY A 1 175 ? 1.208 1.324 10.299 1.00 91.00 175 GLY A N 1
ATOM 1350 C CA . GLY A 1 175 ? 2.060 0.146 10.173 1.00 91.00 175 GLY A CA 1
ATOM 1351 C C . GLY A 1 175 ? 1.649 -0.733 8.997 1.00 91.00 175 GLY A C 1
ATOM 1352 O O . GLY A 1 175 ? 2.512 -1.170 8.244 1.00 91.00 175 GLY A O 1
ATOM 1353 N N . LEU A 1 176 ? 0.344 -0.922 8.778 1.00 90.88 176 LEU A N 1
ATOM 1354 C CA . LEU A 1 176 ? -0.165 -1.644 7.612 1.00 90.88 176 LEU A CA 1
ATOM 1355 C C . LEU A 1 176 ? 0.207 -0.940 6.298 1.00 90.88 176 LEU A C 1
ATOM 1357 O O . LEU A 1 176 ? 0.696 -1.584 5.375 1.00 90.88 176 LEU A O 1
ATOM 1361 N N . VAL A 1 177 ? 0.026 0.380 6.223 1.00 90.31 177 VAL A N 1
ATOM 1362 C CA . VAL A 1 177 ? 0.382 1.173 5.033 1.00 90.31 177 VAL A CA 1
ATOM 1363 C C . VAL A 1 177 ? 1.882 1.130 4.762 1.00 90.31 177 VAL A C 1
ATOM 1365 O O . VAL A 1 177 ? 2.294 0.934 3.619 1.00 90.31 177 VAL A O 1
ATOM 1368 N N . LEU A 1 178 ? 2.698 1.266 5.808 1.00 91.62 178 LEU A N 1
ATOM 1369 C CA . LEU A 1 178 ? 4.147 1.156 5.706 1.00 91.62 178 LEU A CA 1
ATOM 1370 C C . LEU A 1 178 ? 4.557 -0.239 5.224 1.00 91.62 178 LEU A C 1
ATOM 1372 O O . LEU A 1 178 ? 5.375 -0.342 4.318 1.00 91.62 178 LEU A O 1
ATOM 1376 N N . ALA A 1 179 ? 3.961 -1.299 5.774 1.00 91.38 179 ALA A N 1
ATOM 1377 C CA . ALA A 1 179 ? 4.228 -2.670 5.353 1.00 91.38 179 ALA A CA 1
ATOM 1378 C C . ALA A 1 179 ? 3.886 -2.884 3.870 1.00 91.38 179 ALA A C 1
ATOM 1380 O O . ALA A 1 179 ? 4.688 -3.466 3.144 1.00 91.38 179 ALA A O 1
ATOM 1381 N N . CYS A 1 180 ? 2.751 -2.359 3.393 1.00 88.12 180 CYS A N 1
ATOM 1382 C CA . CYS A 1 180 ? 2.390 -2.398 1.974 1.00 88.12 180 CYS A CA 1
ATOM 1383 C C . CYS A 1 180 ? 3.394 -1.634 1.094 1.00 88.12 180 CYS A C 1
ATOM 1385 O O . CYS A 1 180 ? 3.809 -2.151 0.058 1.00 88.12 180 CYS A O 1
ATOM 1387 N N . GLY A 1 181 ? 3.814 -0.434 1.507 1.00 85.56 181 GLY A N 1
ATOM 1388 C CA . GLY A 1 181 ? 4.801 0.367 0.776 1.00 85.56 181 GLY A CA 1
ATOM 1389 C C . GLY A 1 181 ? 6.186 -0.287 0.718 1.00 85.56 181 GLY A C 1
ATOM 1390 O O . GLY A 1 181 ? 6.804 -0.342 -0.344 1.00 85.56 181 GLY A O 1
ATOM 1391 N N . VAL A 1 182 ? 6.652 -0.851 1.837 1.00 87.81 182 VAL A N 1
ATOM 1392 C CA . VAL A 1 182 ? 7.922 -1.592 1.915 1.00 87.81 182 VAL A CA 1
ATOM 1393 C C . VAL A 1 182 ? 7.863 -2.856 1.064 1.00 87.81 182 VAL A C 1
ATOM 1395 O O . VAL A 1 182 ? 8.782 -3.098 0.286 1.00 87.81 182 VAL A O 1
ATOM 1398 N N . ALA A 1 183 ? 6.781 -3.634 1.152 1.00 86.69 183 ALA A N 1
ATOM 1399 C CA . ALA A 1 183 ? 6.602 -4.823 0.324 1.00 86.69 183 ALA A CA 1
ATOM 1400 C C . ALA A 1 183 ? 6.643 -4.477 -1.174 1.00 86.69 183 ALA A C 1
ATOM 1402 O O . ALA A 1 183 ? 7.327 -5.158 -1.935 1.00 86.69 183 ALA A O 1
ATOM 1403 N N . ALA A 1 184 ? 5.988 -3.386 -1.587 1.00 84.00 184 ALA A N 1
ATOM 1404 C CA . ALA A 1 184 ? 6.054 -2.900 -2.963 1.00 84.00 184 ALA A CA 1
ATOM 1405 C C . ALA A 1 184 ? 7.489 -2.515 -3.366 1.00 84.00 184 ALA A C 1
ATOM 1407 O O . ALA A 1 184 ? 7.978 -2.978 -4.393 1.00 84.00 184 ALA A O 1
ATOM 1408 N N . ALA A 1 185 ? 8.198 -1.732 -2.547 1.00 82.44 185 ALA A N 1
ATOM 1409 C CA . ALA A 1 185 ? 9.576 -1.324 -2.831 1.00 82.44 185 ALA A CA 1
ATOM 1410 C C . ALA A 1 185 ? 10.539 -2.521 -2.948 1.00 82.44 185 ALA A C 1
ATOM 1412 O O . ALA A 1 185 ? 11.359 -2.568 -3.866 1.00 82.44 185 ALA A O 1
ATOM 1413 N N . VAL A 1 186 ? 10.409 -3.512 -2.058 1.00 84.12 186 VAL A N 1
ATOM 1414 C CA . VAL A 1 186 ? 11.195 -4.756 -2.099 1.00 84.12 186 VAL A CA 1
ATOM 1415 C C . VAL A 1 186 ? 10.895 -5.551 -3.367 1.00 84.12 186 VAL A C 1
ATOM 1417 O O . VAL A 1 186 ? 11.826 -6.039 -4.002 1.00 84.12 186 VAL A O 1
ATOM 1420 N N . LEU A 1 187 ? 9.626 -5.646 -3.779 1.00 80.81 187 LEU A N 1
ATOM 1421 C CA . LEU A 1 187 ? 9.253 -6.321 -5.023 1.00 80.81 187 LEU A CA 1
ATOM 1422 C C . LEU A 1 187 ? 9.919 -5.679 -6.246 1.00 80.81 187 LEU A C 1
ATOM 1424 O O . LEU A 1 187 ? 10.441 -6.413 -7.079 1.00 80.81 187 LEU A O 1
ATOM 1428 N N . TYR A 1 188 ? 9.981 -4.345 -6.339 1.00 76.88 188 TYR A N 1
ATOM 1429 C CA . TYR A 1 188 ? 10.715 -3.677 -7.426 1.00 76.88 188 TYR A CA 1
ATOM 1430 C C . TYR A 1 188 ? 12.212 -4.002 -7.410 1.00 76.88 188 TYR A C 1
ATOM 1432 O O . TYR A 1 188 ? 12.793 -4.249 -8.465 1.00 76.88 188 TYR A O 1
ATOM 1440 N N . GLY A 1 189 ? 12.827 -4.055 -6.225 1.00 74.81 189 GLY A N 1
ATOM 1441 C CA . GLY A 1 189 ? 14.224 -4.469 -6.081 1.00 74.81 189 GLY A CA 1
ATOM 1442 C C . GLY A 1 189 ? 14.462 -5.913 -6.535 1.00 74.81 189 GLY A C 1
ATOM 1443 O O . GLY A 1 189 ? 15.395 -6.173 -7.289 1.00 74.81 189 GLY A O 1
ATOM 1444 N N . LEU A 1 190 ? 13.593 -6.844 -6.126 1.00 74.44 190 LEU A N 1
ATOM 1445 C CA . LEU A 1 190 ? 13.692 -8.266 -6.473 1.00 74.44 190 LEU A CA 1
ATOM 1446 C C . LEU A 1 190 ? 13.427 -8.544 -7.954 1.00 74.44 190 LEU A C 1
ATOM 1448 O O . LEU A 1 190 ? 14.093 -9.397 -8.529 1.00 74.44 190 LEU A O 1
ATOM 1452 N N . ILE A 1 191 ? 12.471 -7.843 -8.572 1.00 69.88 191 ILE A N 1
ATOM 1453 C CA . ILE A 1 191 ? 12.184 -7.981 -10.007 1.00 69.88 191 ILE A CA 1
ATOM 1454 C C . ILE A 1 191 ? 13.404 -7.571 -10.831 1.00 69.88 191 ILE A C 1
ATOM 1456 O O . ILE A 1 191 ? 13.719 -8.246 -11.800 1.00 69.88 191 ILE A O 1
ATOM 1460 N N . ASN A 1 192 ? 14.106 -6.513 -10.423 1.00 65.50 192 ASN A N 1
ATOM 1461 C CA . ASN A 1 192 ? 15.315 -6.078 -11.112 1.00 65.50 192 ASN A CA 1
ATOM 1462 C C . ASN A 1 192 ? 16.539 -6.953 -10.805 1.00 65.50 192 ASN A C 1
ATOM 1464 O O . ASN A 1 192 ? 17.419 -7.077 -11.639 1.00 65.50 192 ASN A O 1
ATOM 1468 N N . ALA A 1 193 ? 16.632 -7.536 -9.608 1.00 57.81 193 ALA A N 1
ATOM 1469 C CA . ALA A 1 193 ? 17.711 -8.472 -9.279 1.00 57.81 193 ALA A CA 1
ATOM 1470 C C . ALA A 1 193 ? 17.565 -9.835 -9.986 1.00 57.81 193 ALA A C 1
ATOM 1472 O O . ALA A 1 193 ? 18.492 -10.639 -9.951 1.00 57.81 193 ALA A O 1
ATOM 1473 N N . ALA A 1 194 ? 16.390 -10.112 -10.558 1.00 53.12 194 ALA A N 1
ATOM 1474 C CA . ALA A 1 194 ? 16.115 -11.302 -11.355 1.00 53.12 194 ALA A CA 1
ATOM 1475 C C . ALA A 1 194 ? 16.405 -11.110 -12.860 1.00 53.12 194 ALA A C 1
ATOM 1477 O O . ALA A 1 194 ? 16.234 -12.073 -13.609 1.00 53.12 194 ALA A O 1
ATOM 1478 N N . ASP A 1 195 ? 16.817 -9.906 -13.277 1.00 45.91 195 ASP A N 1
ATOM 1479 C CA . ASP A 1 195 ? 17.347 -9.590 -14.614 1.00 45.91 195 ASP A CA 1
ATOM 1480 C C . ASP A 1 195 ? 18.883 -9.692 -14.631 1.00 45.91 195 ASP A C 1
ATOM 1482 O O . ASP A 1 195 ? 19.427 -10.124 -15.674 1.00 45.91 195 ASP A O 1
#

Sequence 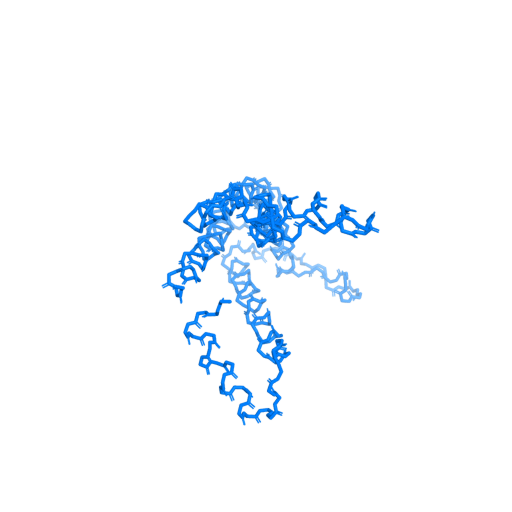(195 aa):
NATNLYAGLDNWLNSALHFPHYPDPAAYLGVIGLLALITAGAVWMISRLFARPDLKFAGGGRFLDRASRFRAYFIPIAYGLIPVVGADYFARQLPKFFQHALRLVPAVQQTLGSSAVRSPLYQARLLSDPRIVTVQVAIIAIGTLAALWSTWRIASRELVPVSRGTVGVRVAALGLVLACGVAAAVLYGLINAAD

pLDDT: mean 76.48, std 13.15, range [45.91, 93.25]